Protein AF-A0AAD4M8V9-F1 (afdb_monomer)

Radius of gyration: 17.07 Å; Cα contacts (8 Å, |Δi|>4): 318; chains: 1; bounding box: 40×52×43 Å

Sequence (198 aa):
QTLLVDGYISQSFQPRIAEQYISSLLKSNITPPYITISYPRRDGVFFFVNSAPPYVPKQILNMPYWLLDRSVVPRGTVVPQTMWYPQTVTDRRQHVEEAELQMPIFFEGVDGRLGLSLEASAAGRCHGLFNAQEPAPLGLKSTTHIRVGWLGYKEFKRQVQIRDETSGHNPITISRFAHHVGRSVDAFSRFDFFQLLR

pLDDT: mean 89.03, std 11.2, range [39.53, 98.31]

Organism: NCBI:txid376703

Foldseek 3Di:
DDCLPQWLLCLAANSVVLQVVCCLQQVHPDNADWDWDDDPQADFIFTWHLDGDPPAPPDPPPDSIDGQTGGDGPPDHSFHFHDDDDPDPVCCCVPGVVDNDYGDDWFAFPSNYTDDDLVCLLVLVSPRTDQQAPADRPPDDQKDKDWTGGPPDDIQIDIDGQFDPDPVRHGGGPSVVSSVNSNSVVVVVVVVVVVVVD

Mean predicted aligned error: 5.29 Å

Secondary structure (DSSP, 8-state):
--HHHHBHHHHHH-HHHHHHHHHHHHT-SSPPPEEEEE-TTS-SEEEEES---TTS---TT--S-EEEEEB--SSS----BPPP--SSHHHHIIIIISS-PPPPP--BBTTS-B---HHHHHTT--TTBTTTTSBP---S-SEEEEEE-BTTSPPEEEEEE-B-SSTT-PBPBHHHHHHHHHHHHHHHHHHHHHHTT-

Solvent-accessible surface area (backbone atoms only — not comparable to full-atom values): 11484 Å² total; per-residue (Å²): 136,48,67,59,61,41,11,49,57,12,51,24,44,38,40,74,52,31,48,52,48,51,22,51,53,53,75,34,100,54,86,71,74,65,50,81,48,71,52,92,78,37,73,48,38,38,33,26,26,71,70,69,44,90,86,58,77,80,61,92,79,80,54,76,56,37,70,65,42,41,36,66,58,98,83,67,81,75,69,48,36,54,77,90,72,65,90,43,73,65,46,32,41,62,66,45,71,74,35,86,63,65,69,70,86,78,58,32,25,71,75,37,41,77,57,77,56,59,68,39,18,47,71,56,64,27,77,62,31,52,64,23,80,40,68,41,78,72,74,90,56,59,59,50,71,54,72,47,29,45,73,96,54,77,73,42,76,45,79,42,72,41,33,44,91,54,97,79,47,46,58,32,24,34,22,58,49,46,20,55,51,18,43,50,54,53,49,48,57,54,55,52,55,59,60,78,74,108

Structure (mmCIF, N/CA/C/O backbone):
data_AF-A0AAD4M8V9-F1
#
_entry.id   AF-A0AAD4M8V9-F1
#
loop_
_atom_site.group_PDB
_atom_site.id
_atom_site.type_symbol
_atom_site.label_atom_id
_atom_site.label_alt_id
_atom_site.label_comp_id
_atom_site.label_asym_id
_atom_site.label_entity_id
_atom_site.label_seq_id
_atom_site.pdbx_PDB_ins_code
_atom_site.Cartn_x
_atom_site.Cartn_y
_atom_site.Cartn_z
_atom_site.occupancy
_atom_site.B_iso_or_equiv
_atom_site.auth_seq_id
_atom_site.auth_comp_id
_atom_site.auth_asym_id
_atom_site.auth_atom_id
_atom_site.pdbx_PDB_model_num
ATOM 1 N N . GLN A 1 1 ? -2.317 8.841 -19.181 1.00 75.88 1 GLN A N 1
ATOM 2 C CA . GLN A 1 1 ? -2.549 7.934 -18.047 1.00 75.88 1 GLN A CA 1
ATOM 3 C C . GLN A 1 1 ? -3.374 8.665 -17.001 1.00 75.88 1 GLN A C 1
ATOM 5 O O . GLN A 1 1 ? -3.153 9.855 -16.809 1.00 75.88 1 GLN A O 1
ATOM 10 N N . THR A 1 2 ? -4.329 7.992 -16.375 1.00 91.44 2 THR A N 1
ATOM 11 C CA . THR A 1 2 ? -5.262 8.532 -15.384 1.00 91.44 2 THR A CA 1
ATOM 12 C C . THR A 1 2 ? -5.204 7.688 -14.115 1.00 91.44 2 THR A C 1
ATOM 14 O O . THR A 1 2 ? -5.080 6.466 -14.183 1.00 91.44 2 THR A O 1
ATOM 17 N N . LEU A 1 3 ? -5.304 8.334 -12.953 1.00 91.62 3 LEU A N 1
ATOM 18 C CA . LEU A 1 3 ? -5.183 7.688 -11.640 1.00 91.62 3 LEU A CA 1
ATOM 19 C C . LEU A 1 3 ? -6.156 6.506 -11.467 1.00 91.62 3 LEU A C 1
ATOM 21 O O . LEU A 1 3 ? -5.763 5.418 -11.047 1.00 91.62 3 LEU A O 1
ATOM 25 N N . LEU A 1 4 ? -7.423 6.703 -11.846 1.00 94.62 4 LEU A N 1
ATOM 26 C CA . LEU A 1 4 ? -8.499 5.726 -11.639 1.00 94.62 4 LEU A CA 1
ATOM 27 C C . LEU A 1 4 ? -8.523 4.582 -12.667 1.00 94.62 4 LEU A C 1
ATOM 29 O O . LEU A 1 4 ? -9.366 3.697 -12.564 1.00 94.62 4 LEU A O 1
ATOM 33 N N . VAL A 1 5 ? -7.616 4.578 -13.648 1.00 94.19 5 VAL A N 1
ATOM 34 C CA . VAL A 1 5 ? -7.542 3.521 -14.670 1.00 94.19 5 VAL A CA 1
ATOM 35 C C . VAL A 1 5 ? -6.157 2.902 -14.712 1.00 94.19 5 VAL A C 1
ATOM 37 O O . VAL A 1 5 ? -6.033 1.691 -14.611 1.00 94.19 5 VAL A O 1
ATOM 40 N N . ASP A 1 6 ? -5.106 3.708 -14.821 1.00 94.94 6 ASP A N 1
ATOM 41 C CA . ASP A 1 6 ? -3.750 3.218 -15.085 1.00 94.94 6 ASP A CA 1
ATOM 42 C C . ASP A 1 6 ? -2.948 2.928 -13.808 1.00 94.94 6 ASP A C 1
ATOM 44 O O . ASP A 1 6 ? -1.850 2.378 -13.888 1.00 94.94 6 ASP A O 1
ATOM 48 N N . GLY A 1 7 ? -3.465 3.318 -12.640 1.00 95.44 7 GLY A N 1
ATOM 49 C CA . GLY A 1 7 ? -2.814 3.149 -11.342 1.00 95.44 7 GLY A CA 1
ATOM 50 C C . GLY A 1 7 ? -2.830 1.709 -10.814 1.00 95.44 7 GLY A C 1
ATOM 51 O O . GLY A 1 7 ? -3.757 0.947 -11.098 1.00 95.44 7 GLY A O 1
ATOM 52 N N . TYR A 1 8 ? -1.832 1.327 -10.011 1.00 96.44 8 TYR A N 1
ATOM 53 C CA . TYR A 1 8 ? -1.784 0.005 -9.374 1.00 96.44 8 TYR A CA 1
ATOM 54 C C . TYR A 1 8 ? -2.988 -0.255 -8.468 1.00 96.44 8 TYR A C 1
ATOM 56 O O . TYR A 1 8 ? -3.469 -1.388 -8.425 1.00 96.44 8 TYR A O 1
ATOM 64 N N . ILE A 1 9 ? -3.492 0.757 -7.757 1.00 96.12 9 ILE A N 1
ATOM 65 C CA . ILE A 1 9 ? -4.656 0.607 -6.873 1.00 96.12 9 ILE A CA 1
ATOM 66 C C . ILE A 1 9 ? -5.898 0.317 -7.719 1.00 96.12 9 ILE A C 1
ATOM 68 O O . ILE A 1 9 ? -6.631 -0.632 -7.442 1.00 96.12 9 ILE A O 1
ATOM 72 N N . SER A 1 10 ? -6.092 1.072 -8.797 1.00 96.06 10 SER A N 1
ATOM 73 C CA . SER A 1 10 ? -7.207 0.902 -9.736 1.00 96.06 10 SER A CA 1
ATOM 74 C C . SER A 1 10 ? -7.178 -0.445 -10.450 1.00 96.06 10 SER A C 1
ATOM 76 O O . SER A 1 10 ? -8.207 -1.108 -10.559 1.00 96.06 10 SER A O 1
ATOM 78 N N . GLN A 1 11 ? -5.996 -0.890 -10.875 1.00 96.19 11 GLN A N 1
ATOM 79 C CA . GLN A 1 11 ? -5.801 -2.190 -11.522 1.00 96.19 11 GLN A CA 1
ATOM 80 C C . GLN A 1 11 ? -5.919 -3.361 -10.536 1.00 96.19 11 GLN A C 1
ATOM 82 O O . GLN A 1 11 ? -6.334 -4.450 -10.923 1.00 96.19 11 GLN A O 1
ATOM 87 N N . SER A 1 12 ? -5.615 -3.143 -9.252 1.00 96.38 12 SER A N 1
ATOM 88 C CA . SER A 1 12 ? -5.811 -4.158 -8.213 1.00 96.38 12 SER A CA 1
ATOM 89 C C . SER A 1 12 ? -7.281 -4.280 -7.809 1.00 96.38 12 SER A C 1
ATOM 91 O O . SER A 1 12 ? -7.781 -5.390 -7.710 1.00 96.38 12 SER A O 1
ATOM 93 N N . PHE A 1 13 ? -7.990 -3.172 -7.577 1.00 96.00 13 PHE A N 1
ATOM 94 C CA . PHE A 1 13 ? -9.298 -3.186 -6.900 1.00 96.00 13 PHE A CA 1
ATOM 95 C C . PHE A 1 13 ? -10.488 -2.784 -7.774 1.00 96.00 13 PHE A C 1
ATOM 97 O O . PHE A 1 13 ? -11.617 -2.805 -7.292 1.00 96.00 13 PHE A O 1
ATOM 104 N N 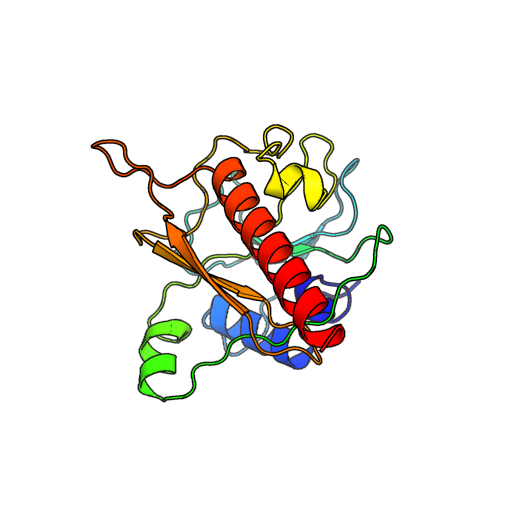. GLN A 1 14 ? -10.262 -2.470 -9.051 1.00 95.25 14 GLN A N 1
ATOM 105 C CA . GLN A 1 14 ? -11.202 -1.820 -9.972 1.00 95.25 14 GLN A CA 1
ATOM 106 C C . GLN A 1 14 ? -11.388 -0.311 -9.699 1.00 95.25 14 GLN A C 1
ATOM 108 O O . GLN A 1 14 ? -11.319 0.129 -8.545 1.00 95.25 14 GLN A O 1
ATOM 113 N N . PRO A 1 15 ? -11.700 0.496 -10.737 1.00 95.38 15 PRO A N 1
ATOM 114 C CA . PRO A 1 15 ? -11.773 1.959 -10.634 1.00 95.38 15 PRO A CA 1
ATOM 115 C C . PRO A 1 15 ? -12.694 2.483 -9.526 1.00 95.38 15 PRO A C 1
ATOM 117 O O . PRO A 1 15 ? -12.313 3.369 -8.766 1.00 95.38 15 PRO A O 1
ATOM 120 N N . ARG A 1 16 ? -13.897 1.907 -9.388 1.00 94.94 16 ARG A N 1
ATOM 121 C CA . ARG A 1 16 ? -14.899 2.367 -8.411 1.00 94.94 16 ARG A CA 1
ATOM 122 C C . ARG A 1 16 ? -14.451 2.153 -6.964 1.00 94.94 16 ARG A C 1
ATOM 124 O O . ARG A 1 16 ? -14.720 2.989 -6.107 1.00 94.94 16 ARG A O 1
ATOM 131 N N . ILE A 1 17 ? -13.787 1.034 -6.682 1.00 95.12 17 ILE A N 1
ATOM 132 C CA . ILE A 1 17 ? -13.294 0.731 -5.333 1.00 95.12 17 ILE A CA 1
ATOM 133 C C . ILE A 1 17 ? -12.044 1.560 -5.034 1.00 95.12 17 ILE A C 1
ATOM 135 O O . ILE A 1 17 ? -11.896 2.058 -3.921 1.00 95.12 17 ILE A O 1
ATOM 139 N N . ALA A 1 18 ? -11.176 1.771 -6.028 1.00 94.69 18 ALA A N 1
ATOM 140 C CA . ALA A 1 18 ? -10.028 2.661 -5.896 1.00 94.69 18 ALA A CA 1
ATOM 141 C C . ALA A 1 18 ? -10.450 4.106 -5.589 1.00 94.69 18 ALA A C 1
ATOM 143 O O . ALA A 1 18 ? -9.883 4.724 -4.692 1.00 94.69 18 ALA A O 1
ATOM 144 N N . GLU A 1 19 ? -11.485 4.620 -6.258 1.00 94.00 19 GLU A N 1
ATOM 145 C CA . GLU A 1 19 ? -12.061 5.933 -5.952 1.00 94.00 19 GLU A CA 1
ATOM 146 C C . GLU A 1 19 ? -12.557 6.007 -4.500 1.00 94.00 19 GLU A C 1
ATOM 148 O O . GLU A 1 19 ? -12.155 6.901 -3.757 1.00 94.00 19 GLU A O 1
ATOM 153 N N . GLN A 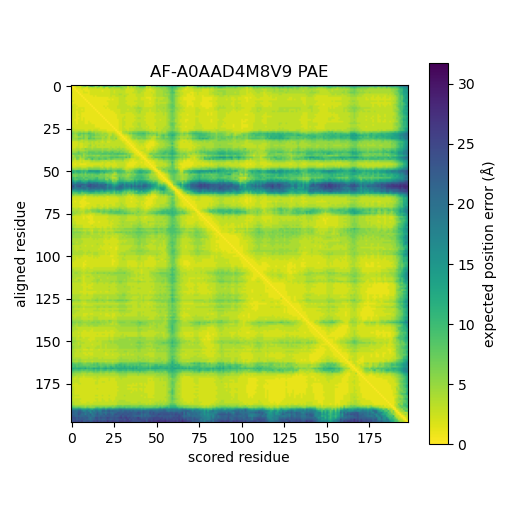1 20 ? -13.343 5.023 -4.047 1.00 93.06 20 GLN A N 1
ATOM 154 C CA . GLN A 1 20 ? -13.818 4.959 -2.658 1.00 93.06 20 GLN A CA 1
ATOM 155 C C . GLN A 1 20 ? -12.673 4.899 -1.640 1.00 93.06 20 GLN A C 1
ATOM 157 O O . GLN A 1 20 ? -12.741 5.547 -0.590 1.00 93.06 20 GLN A O 1
ATOM 162 N N . TYR A 1 21 ? -11.618 4.140 -1.942 1.00 93.06 21 TYR A N 1
ATOM 163 C CA . TYR A 1 21 ? -10.410 4.081 -1.127 1.00 93.06 21 TYR A CA 1
ATOM 164 C C . TYR A 1 21 ? -9.732 5.447 -1.027 1.00 93.06 21 TYR A C 1
ATOM 166 O O . TYR A 1 21 ? -9.455 5.902 0.081 1.00 93.06 21 TYR A O 1
ATOM 174 N N . ILE A 1 22 ? -9.518 6.125 -2.157 1.00 92.25 22 ILE A N 1
ATOM 175 C CA . ILE A 1 22 ? -8.879 7.446 -2.210 1.00 92.25 22 ILE A CA 1
ATOM 176 C C . ILE A 1 22 ? -9.713 8.475 -1.437 1.00 92.25 22 ILE A C 1
ATOM 178 O O . ILE A 1 22 ? -9.169 9.206 -0.609 1.00 92.25 22 ILE A O 1
ATOM 182 N N . SER A 1 23 ? -11.032 8.496 -1.636 1.00 91.56 23 SER A N 1
ATOM 183 C CA . SER A 1 23 ? -11.954 9.348 -0.879 1.00 91.56 23 SER A CA 1
ATOM 184 C C . SER A 1 23 ? -11.869 9.102 0.627 1.00 91.56 23 SER A C 1
ATOM 186 O O . SER A 1 23 ? -11.791 10.048 1.413 1.00 91.56 23 SER A O 1
ATOM 188 N N . SER A 1 24 ? -11.823 7.832 1.039 1.00 91.94 24 SER A N 1
ATOM 189 C CA . SER A 1 24 ? -11.712 7.448 2.451 1.00 91.94 24 SER A CA 1
ATOM 190 C C . SER A 1 24 ? -10.364 7.850 3.049 1.00 91.94 24 SER A C 1
ATOM 192 O O . SER A 1 24 ? -10.319 8.417 4.141 1.00 91.94 24 SER A O 1
ATOM 194 N N . LEU A 1 25 ? -9.272 7.601 2.319 1.00 91.62 25 LEU A N 1
ATOM 195 C CA . LEU A 1 25 ? -7.907 7.971 2.696 1.00 91.62 25 LEU A CA 1
ATOM 196 C C . LEU A 1 25 ? -7.801 9.477 2.935 1.00 91.62 25 LEU A C 1
ATOM 198 O O . LEU A 1 25 ? -7.279 9.909 3.957 1.00 91.62 25 LEU A O 1
ATOM 202 N N . LEU A 1 26 ? -8.347 10.273 2.017 1.00 89.62 26 LEU A N 1
ATOM 203 C CA . LEU A 1 26 ? -8.232 11.729 2.035 1.00 89.62 26 LEU A CA 1
ATOM 204 C C . LEU A 1 26 ? -9.338 12.431 2.823 1.00 89.62 26 LEU A C 1
ATOM 206 O O . LEU A 1 26 ? -9.328 13.657 2.912 1.00 89.62 26 LEU A O 1
ATOM 210 N N . LYS A 1 27 ? -10.281 11.670 3.395 1.00 89.88 27 LYS A N 1
ATOM 211 C CA . LYS A 1 27 ? -11.467 12.190 4.098 1.00 89.88 27 LYS A CA 1
ATOM 212 C C . LYS A 1 27 ? -12.242 13.203 3.245 1.00 89.88 27 LYS A C 1
ATOM 214 O O . LYS A 1 27 ? -12.729 14.212 3.747 1.00 89.88 27 LYS A O 1
ATOM 219 N N . SER A 1 28 ? -12.334 12.929 1.944 1.00 87.38 28 SER A N 1
ATOM 220 C CA . SER A 1 28 ? -12.948 13.808 0.949 1.00 87.38 28 SER A CA 1
ATOM 221 C C . SER A 1 28 ? -13.979 13.048 0.127 1.00 87.38 28 SER A C 1
ATOM 223 O O . SER A 1 28 ? -13.703 11.968 -0.390 1.00 87.38 28 SER A O 1
ATOM 225 N N . ASN A 1 29 ? -15.152 13.652 -0.065 1.00 83.81 29 ASN A N 1
ATOM 226 C CA . ASN A 1 29 ? -16.205 13.110 -0.931 1.00 83.81 29 ASN A CA 1
ATOM 227 C C . ASN A 1 29 ? -15.959 13.390 -2.423 1.00 83.81 29 ASN A C 1
ATOM 229 O O . ASN A 1 29 ? -16.744 12.963 -3.263 1.00 83.81 29 ASN A O 1
ATOM 233 N N . ILE A 1 30 ? -14.898 14.131 -2.748 1.00 82.31 30 ILE A N 1
ATOM 234 C CA . ILE A 1 30 ? -14.517 14.487 -4.114 1.00 82.31 30 ILE A CA 1
ATOM 235 C C . ILE A 1 30 ? -13.097 13.982 -4.350 1.00 82.31 30 ILE A C 1
ATOM 237 O O . ILE A 1 30 ? -12.218 14.179 -3.502 1.00 82.31 30 ILE A O 1
ATOM 241 N N . THR A 1 31 ? -12.868 13.357 -5.504 1.00 77.50 31 THR A N 1
ATOM 242 C CA . THR A 1 31 ? -11.524 13.002 -5.964 1.00 77.50 31 THR A CA 1
ATOM 243 C C . THR A 1 31 ? -10.682 14.276 -6.041 1.00 77.50 31 THR A C 1
ATOM 245 O O . THR A 1 31 ? -11.040 15.196 -6.782 1.00 77.50 31 THR A O 1
ATOM 248 N N . PRO A 1 32 ? -9.597 14.388 -5.258 1.00 81.69 32 PRO A N 1
ATOM 249 C CA . PRO A 1 32 ? -8.806 15.609 -5.233 1.00 81.69 32 PRO A CA 1
ATOM 250 C C . PRO A 1 32 ? -8.169 15.863 -6.605 1.00 81.69 32 PRO A C 1
ATOM 252 O O . PRO A 1 32 ? -7.899 14.915 -7.354 1.00 81.69 32 PRO A O 1
ATOM 255 N N . PRO A 1 33 ? -7.838 17.123 -6.921 1.00 87.06 33 PRO A N 1
ATOM 256 C CA . PRO A 1 33 ? -6.930 17.383 -8.021 1.00 87.06 33 PRO A CA 1
ATOM 257 C C . PRO A 1 33 ? -5.610 16.651 -7.758 1.00 87.06 33 PRO A C 1
ATOM 259 O O . PRO A 1 33 ? -5.043 16.721 -6.663 1.00 87.06 33 PRO A O 1
ATOM 262 N N . TYR A 1 34 ? -5.132 15.944 -8.776 1.00 91.00 34 TYR A N 1
ATOM 263 C CA . TYR A 1 34 ? -3.851 15.260 -8.747 1.00 91.00 34 TYR A CA 1
ATOM 264 C C . TYR A 1 34 ? -2.981 15.731 -9.906 1.00 91.00 34 TYR A C 1
ATOM 266 O O . TYR A 1 34 ? -3.473 16.095 -10.976 1.00 91.00 34 TYR A O 1
ATOM 274 N N . ILE A 1 35 ? -1.674 15.706 -9.689 1.00 92.00 35 ILE A N 1
ATOM 275 C CA . ILE A 1 35 ? -0.677 15.947 -10.722 1.00 92.00 35 ILE A CA 1
ATOM 276 C C . ILE A 1 35 ? -0.006 14.640 -11.105 1.00 92.00 35 ILE A C 1
ATOM 278 O O . ILE A 1 35 ? 0.045 13.673 -10.345 1.00 92.00 35 ILE A O 1
ATOM 282 N N . THR A 1 36 ? 0.509 14.637 -12.321 1.00 93.19 36 THR A N 1
ATOM 283 C CA . THR A 1 36 ? 1.102 13.473 -12.955 1.00 93.19 36 THR A CA 1
ATOM 284 C C . THR A 1 36 ? 2.552 13.818 -13.261 1.00 93.19 36 THR A C 1
ATOM 286 O O . THR A 1 36 ? 2.806 14.745 -14.027 1.00 93.19 36 THR A O 1
ATOM 289 N N . ILE A 1 37 ? 3.50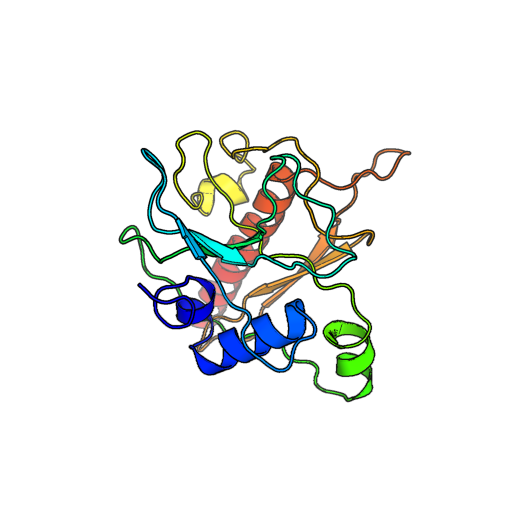5 13.119 -12.642 1.00 91.12 37 ILE A N 1
ATOM 290 C CA . ILE A 1 37 ? 4.940 13.376 -12.828 1.00 91.12 37 ILE A CA 1
ATOM 291 C C . ILE A 1 37 ? 5.620 12.111 -13.342 1.00 91.12 37 ILE A C 1
ATOM 293 O O . ILE A 1 37 ? 5.378 11.014 -12.848 1.00 91.12 37 ILE A O 1
ATOM 297 N N . SER A 1 38 ? 6.498 12.272 -14.329 1.00 89.94 38 SER A N 1
ATOM 298 C CA . SER A 1 38 ? 7.431 11.231 -14.767 1.00 89.94 38 SER A CA 1
ATOM 299 C C . SER A 1 38 ? 8.840 11.648 -14.371 1.00 89.94 38 SER A C 1
ATOM 301 O O . SER A 1 38 ? 9.220 12.797 -14.593 1.00 89.94 38 SER A O 1
ATOM 303 N N . TYR A 1 39 ? 9.619 10.731 -13.803 1.00 85.06 39 TYR A N 1
ATOM 304 C CA . TYR A 1 39 ? 11.005 11.005 -13.429 1.00 85.06 39 TYR A CA 1
ATOM 305 C C . TYR A 1 39 ? 11.966 10.274 -14.367 1.00 85.06 39 TYR A C 1
ATOM 307 O O . TYR A 1 39 ? 11.758 9.091 -14.648 1.00 85.06 39 TYR A O 1
ATOM 315 N N . PRO A 1 40 ? 13.061 10.919 -14.805 1.00 83.44 40 PRO A N 1
ATOM 316 C CA . PRO A 1 40 ? 14.130 10.215 -15.497 1.00 83.44 40 PRO A CA 1
ATOM 317 C C . PRO A 1 40 ? 14.638 9.044 -14.647 1.00 83.44 40 PRO A C 1
ATOM 319 O O . PRO A 1 40 ? 14.883 9.205 -13.452 1.00 83.44 40 PRO A O 1
ATOM 322 N N . ARG A 1 41 ? 14.831 7.877 -15.275 1.00 82.69 41 ARG A N 1
ATOM 323 C CA . ARG A 1 41 ? 15.343 6.642 -14.642 1.00 82.69 41 ARG A CA 1
ATOM 324 C C . ARG A 1 41 ? 14.424 5.995 -13.597 1.00 82.69 41 ARG A C 1
ATOM 326 O O . ARG A 1 41 ? 14.859 5.059 -12.936 1.00 82.69 41 ARG A O 1
ATOM 333 N N . ARG A 1 42 ? 13.175 6.443 -13.452 1.00 85.69 42 ARG A N 1
ATOM 334 C CA . ARG A 1 42 ? 12.155 5.717 -12.683 1.00 85.69 42 ARG A CA 1
ATOM 335 C C . ARG A 1 42 ? 11.085 5.201 -13.624 1.00 85.69 42 ARG A C 1
ATOM 337 O O . ARG A 1 42 ? 10.730 5.870 -14.590 1.00 85.69 42 ARG A O 1
ATOM 344 N N . ASP A 1 43 ? 10.578 4.008 -13.338 1.00 84.81 43 ASP A N 1
ATOM 345 C CA . ASP A 1 43 ? 9.562 3.410 -14.193 1.00 84.81 43 ASP A CA 1
ATOM 346 C C . ASP A 1 43 ? 8.178 4.013 -13.924 1.00 84.81 43 ASP A C 1
ATOM 348 O O . ASP A 1 43 ? 7.746 4.150 -12.772 1.00 84.81 43 ASP A O 1
ATOM 352 N N . GLY A 1 44 ? 7.461 4.282 -15.012 1.00 87.25 44 GLY A N 1
ATOM 353 C CA . GLY A 1 44 ? 6.074 4.716 -14.975 1.00 87.25 44 GLY A CA 1
ATOM 354 C C . GLY A 1 44 ? 5.891 6.155 -14.513 1.00 87.25 44 GLY A C 1
ATOM 355 O O . GLY A 1 44 ? 6.808 6.975 -14.464 1.00 87.25 44 GLY A O 1
ATOM 356 N N . VAL A 1 45 ? 4.644 6.447 -14.203 1.00 91.50 45 VAL A N 1
ATOM 357 C CA . VAL A 1 45 ? 4.139 7.763 -13.870 1.00 91.50 45 VAL A CA 1
ATOM 358 C C . VAL A 1 45 ? 3.656 7.762 -12.433 1.00 91.50 45 VAL A C 1
ATOM 360 O O . VAL A 1 45 ? 3.135 6.770 -11.928 1.00 91.50 45 VAL A O 1
ATOM 363 N N . PHE A 1 46 ? 3.845 8.889 -11.769 1.00 93.00 46 PHE A N 1
ATOM 364 C CA . PHE A 1 46 ? 3.526 9.084 -10.370 1.00 93.00 46 PHE A CA 1
ATOM 365 C C . PHE A 1 46 ? 2.319 10.007 -10.274 1.00 93.00 46 PHE A C 1
ATOM 367 O O . PHE A 1 46 ? 2.324 11.101 -10.847 1.00 93.00 46 PHE A O 1
ATOM 374 N N . PHE A 1 47 ? 1.299 9.566 -9.545 1.00 94.00 47 PHE A N 1
ATOM 375 C CA . PHE A 1 47 ? 0.108 10.355 -9.270 1.00 94.00 47 PHE A CA 1
ATOM 376 C C . PHE A 1 47 ? 0.237 10.963 -7.880 1.00 94.00 47 PHE A C 1
ATOM 378 O O . PHE A 1 47 ? 0.274 10.242 -6.880 1.00 94.00 47 PHE A O 1
ATOM 385 N N . PHE A 1 48 ? 0.312 12.287 -7.819 1.00 91.88 48 PHE A N 1
ATOM 386 C CA . PHE A 1 48 ? 0.473 13.018 -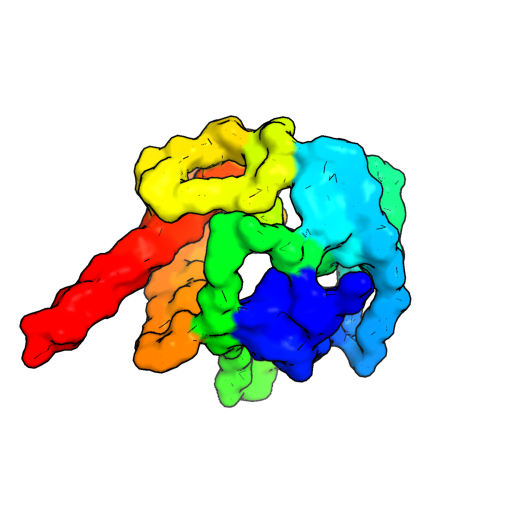6.572 1.00 91.88 48 PHE A CA 1
ATOM 387 C C . PHE A 1 48 ? -0.724 13.907 -6.266 1.00 91.88 48 PHE A C 1
ATOM 389 O O . PHE A 1 48 ? -1.299 14.495 -7.175 1.00 91.88 48 PHE A O 1
ATOM 396 N N . VAL A 1 49 ? -1.035 14.085 -4.985 1.00 90.12 49 VAL A N 1
ATOM 397 C CA . VAL A 1 49 ? -2.045 15.044 -4.511 1.00 90.12 49 VAL A CA 1
ATOM 398 C C . VAL A 1 49 ? -1.406 16.169 -3.701 1.00 90.12 49 VAL A C 1
ATOM 400 O O . VAL A 1 49 ? -0.410 15.956 -3.010 1.00 90.12 49 VAL A O 1
ATOM 403 N N . ASN A 1 50 ? -1.996 17.364 -3.767 1.00 82.56 50 ASN A N 1
ATOM 404 C CA . ASN A 1 50 ? -1.479 18.570 -3.096 1.00 82.56 50 ASN A CA 1
ATOM 405 C C . ASN A 1 50 ? -1.863 18.639 -1.609 1.00 82.56 50 ASN A C 1
ATOM 407 O O . ASN A 1 50 ? -1.335 19.456 -0.860 1.00 82.56 50 ASN A O 1
ATOM 411 N N . SER A 1 51 ? -2.795 17.792 -1.177 1.00 73.81 51 SER A N 1
ATOM 412 C CA . SER A 1 51 ? -3.260 17.705 0.203 1.00 73.81 51 SER A CA 1
ATOM 413 C C . SER A 1 51 ? -3.267 16.248 0.643 1.00 73.81 51 SER A C 1
ATOM 415 O O . SER A 1 51 ? -4.079 15.459 0.159 1.00 73.81 51 SER A O 1
ATOM 417 N N . ALA A 1 52 ? -2.371 15.893 1.561 1.00 73.69 52 ALA A N 1
ATOM 418 C CA . ALA A 1 52 ? -2.550 14.697 2.376 1.00 73.69 52 ALA A CA 1
ATOM 419 C C . ALA A 1 52 ? -3.381 15.034 3.613 1.00 73.69 52 A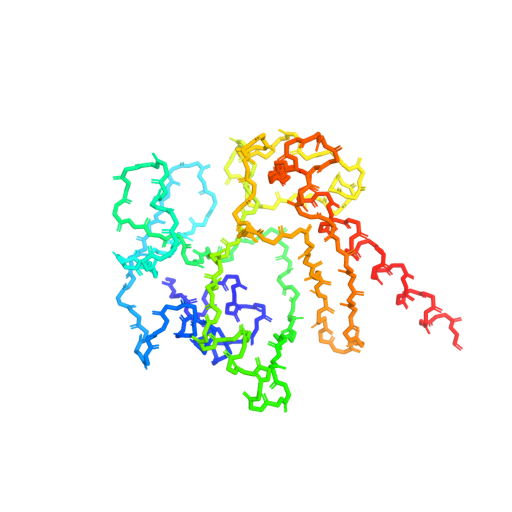LA A C 1
ATOM 421 O O . ALA A 1 52 ? -3.464 16.205 4.004 1.00 73.69 52 ALA A O 1
ATOM 422 N N . PRO A 1 53 ? -3.956 14.014 4.264 1.00 76.50 53 PRO A N 1
ATOM 423 C CA . PRO A 1 53 ? -4.560 14.200 5.566 1.00 76.50 53 PRO A CA 1
ATOM 424 C C . PRO A 1 53 ? -3.554 14.814 6.558 1.00 76.50 53 PRO A C 1
ATOM 426 O O . PRO A 1 53 ? -2.378 14.443 6.526 1.00 76.50 53 PRO A O 1
ATOM 429 N N . PRO A 1 54 ? -3.985 15.711 7.467 1.00 75.06 54 PRO A N 1
ATOM 430 C CA . PRO A 1 54 ? -3.087 16.441 8.374 1.00 75.06 54 PRO A CA 1
ATOM 431 C C . PRO A 1 54 ? -2.202 15.556 9.262 1.00 75.06 54 PRO A C 1
ATOM 433 O O . PRO A 1 54 ? -1.136 15.985 9.692 1.00 75.06 54 PRO A O 1
ATOM 436 N N . TYR A 1 55 ? -2.657 14.333 9.539 1.00 75.25 55 TYR A N 1
ATOM 437 C CA . TYR A 1 55 ? -1.964 13.339 10.357 1.00 75.25 55 TYR A CA 1
ATOM 438 C C . TYR A 1 55 ? -0.890 12.551 9.592 1.00 75.25 55 TYR A C 1
ATOM 440 O O . TYR A 1 55 ? -0.096 11.844 10.208 1.00 75.25 55 TYR A O 1
ATOM 448 N N . VAL A 1 56 ? -0.837 12.646 8.259 1.00 71.69 56 VAL A N 1
ATOM 449 C CA . VAL A 1 56 ? 0.253 12.041 7.491 1.00 71.69 56 VAL A CA 1
ATOM 450 C C . VAL A 1 56 ? 1.493 12.939 7.646 1.00 71.69 56 VAL A C 1
ATOM 452 O O . VAL A 1 56 ? 1.433 14.120 7.290 1.00 71.69 56 VAL A O 1
ATOM 455 N N . PRO A 1 57 ? 2.628 12.428 8.163 1.00 64.25 57 PRO A N 1
ATOM 456 C CA . PRO A 1 57 ? 3.828 13.236 8.393 1.00 64.25 57 PRO A CA 1
ATOM 457 C C . PRO A 1 57 ? 4.415 13.742 7.080 1.00 64.25 57 PRO A C 1
ATOM 459 O O . PRO A 1 57 ? 4.711 12.919 6.209 1.00 64.25 57 PRO A O 1
ATOM 462 N N . LYS A 1 58 ? 4.561 15.071 6.921 1.00 59.50 58 LYS A N 1
ATOM 463 C CA . LYS A 1 58 ? 5.096 15.703 5.696 1.00 59.50 58 LYS A CA 1
ATOM 464 C C . LYS A 1 58 ? 6.327 14.936 5.213 1.00 59.50 58 LYS A C 1
ATOM 466 O O . LYS A 1 58 ? 7.280 14.778 5.973 1.00 59.50 58 LYS A O 1
ATOM 471 N N . GLN A 1 59 ? 6.280 14.427 3.979 1.00 56.69 59 GLN A N 1
ATOM 472 C CA . GLN A 1 59 ? 7.395 13.672 3.411 1.00 56.69 59 GLN A CA 1
ATOM 473 C C . GLN A 1 59 ? 8.700 14.472 3.521 1.00 56.69 59 GLN A C 1
ATOM 475 O O . GLN A 1 59 ? 8.727 15.685 3.320 1.00 56.69 59 GLN A O 1
ATOM 480 N N . ILE A 1 60 ? 9.790 13.750 3.780 1.00 46.69 60 ILE A N 1
ATOM 481 C CA . ILE A 1 60 ? 11.152 14.269 3.998 1.00 46.69 60 ILE A CA 1
ATOM 482 C C . ILE A 1 60 ? 11.678 15.077 2.789 1.00 46.69 60 ILE A C 1
ATOM 484 O O . ILE A 1 60 ? 12.606 15.866 2.919 1.00 46.69 60 ILE A O 1
ATOM 488 N N . LEU A 1 61 ? 11.069 14.937 1.606 1.00 52.41 61 LEU A N 1
ATOM 489 C CA . LEU A 1 61 ? 11.563 15.518 0.353 1.00 52.41 61 LEU A CA 1
ATOM 490 C C . LEU A 1 61 ? 11.214 17.001 0.110 1.00 52.41 61 LEU A C 1
ATOM 492 O O . LEU A 1 61 ? 11.450 17.480 -0.993 1.00 52.41 61 LEU A O 1
ATOM 496 N N . ASN A 1 62 ? 10.675 17.749 1.083 1.00 56.56 62 ASN A N 1
ATOM 497 C CA . ASN A 1 62 ? 10.268 19.163 0.909 1.00 56.56 62 ASN A CA 1
ATOM 498 C C . ASN A 1 62 ? 9.309 19.419 -0.277 1.00 56.56 62 ASN A C 1
ATOM 500 O O . ASN A 1 62 ? 9.104 20.561 -0.687 1.00 56.56 62 ASN A O 1
ATOM 504 N N . MET A 1 63 ? 8.689 18.373 -0.826 1.00 64.44 63 MET A N 1
ATOM 505 C CA . MET A 1 63 ? 7.700 18.499 -1.889 1.00 64.44 63 MET A CA 1
ATOM 506 C C . MET A 1 63 ? 6.320 18.698 -1.250 1.00 64.44 63 MET A C 1
ATOM 508 O O . MET A 1 63 ? 5.961 17.935 -0.352 1.00 64.44 63 MET A O 1
ATOM 512 N N . PRO A 1 64 ? 5.500 19.659 -1.714 1.00 71.38 64 PRO A N 1
ATOM 513 C CA . PRO A 1 64 ? 4.145 19.876 -1.195 1.00 71.38 64 PRO A CA 1
ATOM 514 C C . PRO A 1 64 ? 3.146 18.805 -1.678 1.00 71.38 64 PRO A C 1
ATOM 516 O O . PRO A 1 64 ? 1.938 19.025 -1.657 1.00 71.38 64 PRO A O 1
ATOM 519 N N . TYR A 1 65 ? 3.643 17.663 -2.153 1.00 82.81 65 TYR A N 1
ATOM 520 C CA . TYR A 1 65 ? 2.892 16.663 -2.893 1.00 82.81 65 TYR A CA 1
ATOM 521 C C . TYR A 1 65 ? 3.060 15.282 -2.272 1.00 82.81 65 TYR A C 1
ATOM 523 O O . TYR A 1 65 ? 4.135 14.934 -1.788 1.00 82.81 65 TYR A O 1
ATOM 531 N N . TRP A 1 66 ? 2.007 14.475 -2.355 1.00 86.94 66 TRP A N 1
ATOM 532 C CA . TRP A 1 66 ? 1.946 13.159 -1.729 1.00 86.94 66 TRP A CA 1
ATOM 533 C C . TRP A 1 66 ? 1.653 12.078 -2.741 1.00 86.94 66 TRP A C 1
ATOM 535 O O . TRP A 1 66 ? 0.666 12.172 -3.468 1.00 86.94 66 TRP A O 1
ATOM 545 N N . LEU A 1 67 ? 2.516 11.064 -2.785 1.00 91.12 67 LEU A N 1
ATOM 546 C CA . LEU A 1 67 ? 2.362 9.948 -3.708 1.00 91.12 67 LEU A CA 1
ATOM 547 C C . LEU A 1 67 ? 1.110 9.149 -3.342 1.00 91.12 67 LEU A C 1
ATOM 549 O O . LEU A 1 67 ? 1.060 8.526 -2.283 1.00 91.12 67 LEU A O 1
ATOM 553 N N . LEU A 1 68 ? 0.118 9.182 -4.226 1.00 92.44 68 LEU A N 1
ATOM 554 C CA . LEU A 1 68 ? -1.141 8.470 -4.060 1.00 92.44 68 LEU A CA 1
ATOM 555 C C . LEU A 1 68 ? -1.113 7.122 -4.779 1.00 92.44 68 LEU A C 1
ATOM 557 O O . LEU A 1 68 ? -1.524 6.118 -4.212 1.00 92.44 68 LEU A O 1
ATOM 561 N N . ASP A 1 69 ? -0.610 7.094 -6.012 1.00 94.94 69 ASP A N 1
ATOM 562 C CA . ASP A 1 69 ? -0.479 5.862 -6.788 1.00 94.94 69 ASP A CA 1
ATOM 563 C C . ASP A 1 69 ? 0.658 5.970 -7.817 1.00 94.94 69 ASP A C 1
ATOM 565 O O . ASP A 1 69 ? 1.199 7.051 -8.073 1.00 94.94 69 ASP A O 1
ATOM 569 N N . ARG A 1 70 ? 1.008 4.847 -8.442 1.00 94.31 70 ARG A N 1
ATOM 570 C CA . ARG A 1 70 ? 1.907 4.764 -9.596 1.00 94.31 70 ARG A CA 1
ATOM 571 C C . ARG A 1 70 ? 1.193 4.094 -10.760 1.00 94.31 70 ARG A C 1
ATOM 573 O O . ARG A 1 70 ? 0.395 3.187 -10.553 1.00 94.31 70 ARG A O 1
ATOM 580 N N . SER A 1 71 ? 1.504 4.498 -11.987 1.00 94.88 71 SER A N 1
ATOM 581 C CA . SER A 1 71 ? 1.011 3.791 -13.166 1.00 94.88 71 SER A CA 1
ATOM 582 C C . SER A 1 71 ? 1.607 2.391 -13.235 1.00 94.88 71 SER A C 1
ATOM 584 O O . SER A 1 71 ? 2.804 2.218 -12.975 1.00 94.88 71 SER A O 1
ATOM 586 N N . VAL A 1 72 ? 0.823 1.421 -13.689 1.00 93.94 72 VAL A N 1
ATOM 587 C CA . VAL A 1 72 ? 1.323 0.077 -13.969 1.00 93.94 72 VAL A CA 1
ATOM 588 C C . VAL A 1 72 ? 2.415 0.124 -15.033 1.00 93.94 72 VAL A C 1
ATOM 590 O O . VAL A 1 72 ? 2.295 0.798 -16.057 1.00 93.94 72 VAL A O 1
ATOM 593 N N . VAL A 1 73 ? 3.500 -0.601 -14.773 1.00 90.25 73 VAL A N 1
ATOM 594 C CA . VAL A 1 73 ? 4.608 -0.779 -15.716 1.00 90.25 73 VAL A CA 1
ATOM 595 C C . VAL A 1 73 ? 4.558 -2.204 -16.276 1.00 90.25 73 VAL A C 1
ATOM 597 O O . VAL A 1 73 ? 4.215 -3.128 -15.533 1.00 90.25 73 VAL A O 1
ATOM 600 N N . PRO A 1 74 ? 4.891 -2.429 -17.560 1.00 86.56 74 PRO A N 1
ATOM 601 C CA . PRO A 1 74 ? 4.706 -3.720 -18.230 1.00 86.56 74 PRO A CA 1
ATOM 602 C C . PRO A 1 74 ? 5.806 -4.727 -17.850 1.00 86.56 74 PRO A C 1
ATOM 604 O O . PRO A 1 74 ? 6.616 -5.138 -18.674 1.00 86.56 74 PRO A O 1
ATOM 607 N N . ARG A 1 75 ? 5.875 -5.092 -16.566 1.00 84.69 75 ARG A N 1
ATOM 608 C CA . ARG A 1 75 ? 6.882 -6.007 -15.991 1.00 84.69 75 ARG A CA 1
ATOM 609 C C . ARG A 1 75 ? 6.274 -7.247 -15.339 1.00 84.69 75 ARG A C 1
ATOM 611 O O . ARG A 1 75 ? 6.988 -8.060 -14.763 1.00 84.69 75 ARG A O 1
ATOM 618 N N . GLY A 1 76 ? 4.957 -7.376 -15.409 1.00 86.75 76 GLY A N 1
ATOM 619 C CA . GLY A 1 76 ? 4.195 -8.459 -14.815 1.00 86.75 76 GLY A CA 1
ATOM 620 C C . GLY A 1 76 ? 2.707 -8.138 -14.833 1.00 86.75 76 GLY A C 1
ATOM 621 O O . GLY A 1 76 ? 2.300 -7.047 -15.230 1.00 86.75 76 GLY A O 1
ATOM 622 N N . THR A 1 77 ? 1.904 -9.100 -14.392 1.00 91.25 77 THR A N 1
ATOM 623 C CA . THR A 1 77 ? 0.457 -8.920 -14.256 1.00 91.25 77 THR A CA 1
ATOM 624 C C . THR A 1 77 ? 0.146 -8.351 -12.878 1.00 91.25 77 THR A C 1
ATOM 626 O O . THR A 1 77 ? 0.638 -8.863 -11.871 1.00 91.25 77 THR A O 1
ATOM 629 N N . VAL A 1 78 ? -0.684 -7.310 -12.820 1.00 94.19 78 VAL A N 1
ATOM 630 C CA . VAL A 1 78 ? -1.304 -6.887 -11.561 1.00 94.19 78 VAL A CA 1
ATOM 631 C C . VAL A 1 78 ? -2.412 -7.878 -11.245 1.00 94.19 78 VAL A C 1
ATOM 633 O O . VAL A 1 78 ? -3.364 -8.006 -12.008 1.00 94.19 78 VAL A O 1
ATOM 636 N N . VAL A 1 79 ? -2.263 -8.613 -10.147 1.00 93.31 79 VAL A N 1
ATOM 637 C CA . VAL A 1 79 ? -3.268 -9.588 -9.718 1.00 93.31 79 VAL A CA 1
ATOM 638 C C . VAL A 1 79 ? -4.458 -8.832 -9.119 1.00 93.31 79 VAL A C 1
ATOM 640 O O . VAL A 1 79 ? -4.247 -8.081 -8.162 1.00 93.31 79 VAL A O 1
ATOM 643 N N . PRO A 1 80 ? -5.692 -9.019 -9.627 1.00 94.94 80 PRO A N 1
ATOM 644 C CA . PRO A 1 80 ? -6.876 -8.412 -9.034 1.00 94.94 80 PRO A CA 1
ATOM 645 C C . PRO A 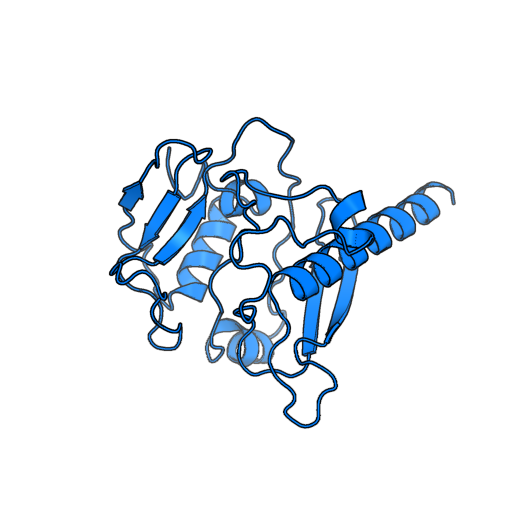1 80 ? -7.090 -8.873 -7.589 1.00 94.94 80 PRO A C 1
ATOM 647 O O . PRO A 1 80 ? -6.954 -10.054 -7.257 1.00 94.94 80 PRO A O 1
ATOM 650 N N . GLN A 1 81 ? -7.459 -7.931 -6.731 1.00 95.12 81 GLN A N 1
ATOM 651 C CA . GLN A 1 81 ? -7.675 -8.122 -5.308 1.00 95.12 81 GLN A CA 1
ATOM 652 C C . GLN A 1 81 ? -9.034 -7.572 -4.876 1.00 95.12 81 GLN A C 1
ATOM 654 O O . GLN A 1 81 ? -9.571 -6.622 -5.439 1.00 95.12 81 GLN A O 1
ATOM 659 N N . THR A 1 82 ? -9.571 -8.155 -3.814 1.00 94.69 82 THR A N 1
ATOM 660 C CA . THR A 1 82 ? -10.734 -7.664 -3.088 1.00 94.69 82 THR A CA 1
ATOM 661 C C . THR A 1 82 ? -10.245 -6.791 -1.945 1.00 94.69 82 THR A C 1
ATOM 663 O O . THR A 1 82 ? -9.462 -7.234 -1.102 1.00 94.69 82 THR A O 1
ATOM 666 N N . MET A 1 83 ? -10.693 -5.538 -1.916 1.00 93.56 83 MET A N 1
ATOM 667 C CA . MET A 1 83 ? -10.377 -4.636 -0.816 1.00 93.56 83 MET A CA 1
ATOM 668 C C . MET A 1 83 ? -11.141 -5.062 0.435 1.00 93.56 83 MET A C 1
ATOM 670 O O . MET A 1 83 ? -12.335 -5.356 0.373 1.00 93.56 83 MET A O 1
ATOM 674 N N . TRP A 1 84 ? -10.464 -5.068 1.584 1.00 92.12 84 TRP A N 1
ATOM 675 C CA . TRP A 1 84 ? -11.157 -5.265 2.850 1.00 92.12 84 TRP A CA 1
ATOM 676 C C . TRP A 1 84 ? -12.141 -4.118 3.092 1.00 92.12 84 TRP A C 1
ATOM 678 O O . TRP A 1 84 ? -11.788 -2.949 2.945 1.00 92.12 84 TRP A O 1
ATOM 688 N N . TYR A 1 85 ? -13.353 -4.464 3.518 1.00 89.25 85 TYR A N 1
ATOM 689 C CA . TYR A 1 85 ? -14.393 -3.503 3.855 1.00 89.25 85 TYR A CA 1
ATOM 690 C C . TYR A 1 85 ? -14.955 -3.790 5.258 1.00 89.25 85 TYR A C 1
ATOM 692 O O . TYR A 1 85 ? -15.179 -4.964 5.591 1.00 89.25 85 TYR A O 1
ATOM 700 N N . PRO A 1 86 ? -15.190 -2.757 6.091 1.00 91.44 86 PRO A N 1
ATOM 701 C CA . PRO A 1 86 ? -15.812 -2.922 7.403 1.00 91.44 86 PRO A CA 1
ATOM 702 C C . PRO A 1 86 ? -17.224 -3.508 7.281 1.00 91.44 86 PRO A C 1
ATOM 704 O O . PRO A 1 86 ? -18.038 -3.018 6.507 1.00 91.44 86 PRO A O 1
ATOM 707 N N . GLN A 1 87 ? -17.533 -4.548 8.058 1.00 92.31 87 GLN A N 1
ATOM 708 C CA . GLN A 1 87 ? -18.828 -5.243 7.965 1.00 92.31 87 GLN A CA 1
ATOM 709 C C . GLN A 1 87 ? -19.908 -4.611 8.848 1.00 92.31 87 GLN A C 1
ATOM 711 O O . GLN A 1 87 ? -21.097 -4.829 8.632 1.00 92.31 87 GLN A O 1
ATOM 716 N N . THR A 1 88 ? -19.503 -3.819 9.841 1.00 95.19 88 THR A N 1
ATOM 717 C CA . THR A 1 88 ? -20.413 -3.145 10.766 1.00 95.19 88 THR A CA 1
ATOM 718 C C . THR A 1 88 ? -20.205 -1.634 10.740 1.00 95.19 88 THR A C 1
ATOM 720 O O . THR A 1 88 ? -19.137 -1.136 10.377 1.00 95.19 88 THR A O 1
ATOM 723 N N . VAL A 1 89 ? -21.229 -0.885 11.163 1.00 95.31 89 VAL A N 1
ATOM 724 C CA . VAL A 1 89 ? -21.135 0.575 11.340 1.00 95.31 89 VAL A CA 1
ATOM 725 C C . VAL A 1 89 ? -20.022 0.924 12.332 1.00 95.31 89 VAL A C 1
ATOM 727 O O . VAL A 1 89 ? -19.257 1.855 12.097 1.00 95.31 89 VAL A O 1
ATOM 730 N N . THR A 1 90 ? -19.881 0.134 13.399 1.00 96.25 90 THR A N 1
ATOM 731 C CA . THR A 1 90 ? -18.814 0.288 14.394 1.00 96.25 90 THR A CA 1
ATOM 732 C C . THR A 1 90 ? -17.430 0.102 13.776 1.00 96.25 90 THR A C 1
ATOM 734 O O . THR A 1 90 ? -16.576 0.970 13.945 1.00 96.25 90 THR A O 1
ATOM 737 N N . ASP A 1 91 ? -17.217 -0.967 12.997 1.00 94.38 91 ASP A N 1
ATOM 738 C CA . ASP A 1 91 ? -15.940 -1.206 12.308 1.00 94.38 91 ASP A CA 1
ATOM 739 C C . ASP A 1 91 ? -15.621 -0.078 11.330 1.00 94.38 91 ASP A C 1
ATOM 741 O O . ASP A 1 91 ? -14.474 0.351 11.219 1.00 94.38 91 ASP A O 1
ATOM 745 N N . ARG A 1 92 ? -16.633 0.421 10.613 1.00 94.56 92 ARG A N 1
ATOM 746 C CA . ARG A 1 92 ? -16.465 1.517 9.658 1.00 94.56 92 ARG A CA 1
ATOM 747 C C . ARG A 1 92 ? -16.031 2.789 10.365 1.00 94.56 92 ARG A C 1
ATOM 749 O O . ARG A 1 92 ? -15.056 3.415 9.948 1.00 94.56 92 ARG A O 1
ATOM 756 N N . ARG A 1 93 ? -16.702 3.131 11.461 1.00 94.81 93 ARG A N 1
ATOM 757 C CA . ARG A 1 93 ? -16.347 4.286 12.276 1.00 94.81 93 ARG A CA 1
ATOM 758 C C . ARG A 1 93 ? -14.911 4.166 12.794 1.00 94.81 93 ARG A C 1
ATOM 760 O O . ARG A 1 93 ? -14.094 5.044 12.543 1.00 94.81 93 ARG A O 1
ATOM 767 N N . GLN A 1 94 ? -14.574 3.029 13.404 1.00 94.00 94 GLN A N 1
ATOM 768 C CA . GLN A 1 94 ? -13.278 2.800 14.045 1.00 94.00 94 GLN A CA 1
ATOM 769 C C . GLN A 1 94 ? -12.105 2.653 13.063 1.00 94.00 94 GLN A C 1
ATOM 771 O O . GLN A 1 94 ? -10.978 3.027 13.390 1.00 94.00 94 GLN A O 1
ATOM 776 N N . HIS A 1 95 ? -12.322 2.045 11.895 1.00 92.12 95 HIS A N 1
ATOM 777 C CA . HIS A 1 95 ? -11.246 1.671 10.970 1.00 92.12 95 HIS A CA 1
ATOM 778 C C . HIS A 1 95 ? -11.188 2.511 9.700 1.00 92.12 95 HIS A C 1
ATOM 780 O O . HIS A 1 95 ? -10.184 2.434 8.995 1.00 92.12 95 HIS A O 1
ATOM 786 N N . VAL A 1 96 ? -12.217 3.311 9.411 1.00 92.38 96 VAL A N 1
ATOM 787 C CA . VAL A 1 96 ? -12.269 4.141 8.203 1.00 92.38 96 VAL A CA 1
ATOM 788 C C . VAL A 1 96 ? -12.531 5.599 8.529 1.00 92.38 96 VAL A C 1
ATOM 790 O O . VAL A 1 96 ? -11.789 6.429 8.030 1.00 92.38 96 VAL A O 1
ATOM 793 N N . GLU A 1 97 ? -13.529 5.948 9.341 1.00 92.06 97 GLU A N 1
ATOM 794 C CA . GLU A 1 97 ? -13.946 7.353 9.525 1.00 92.06 97 GLU A CA 1
ATOM 795 C C . GLU A 1 97 ? -13.089 8.085 10.563 1.00 92.06 97 GLU A C 1
ATOM 797 O O . GLU A 1 97 ? -12.525 9.136 10.259 1.00 92.06 97 GLU A O 1
ATOM 802 N N . GLU A 1 98 ? -12.899 7.493 11.740 1.00 91.69 98 GLU A N 1
ATOM 803 C CA . GLU A 1 98 ? -12.085 8.048 12.832 1.00 91.69 98 GLU A CA 1
ATOM 804 C C . GLU A 1 98 ? -10.622 7.585 12.769 1.00 91.69 98 GLU A C 1
ATOM 806 O O . GLU A 1 98 ? -9.762 8.121 13.463 1.00 91.69 98 GLU A O 1
ATOM 811 N N . ALA A 1 99 ? -10.314 6.601 11.920 1.00 89.88 99 ALA A N 1
ATOM 812 C CA . ALA A 1 99 ? -8.954 6.112 11.744 1.00 89.88 99 ALA A CA 1
ATOM 813 C C . ALA A 1 99 ? -8.080 7.081 10.938 1.00 89.88 99 ALA A C 1
ATOM 815 O O . ALA A 1 99 ? -8.500 7.623 9.911 1.00 89.88 99 ALA A O 1
ATOM 816 N N . GLU A 1 100 ? -6.817 7.189 11.344 1.00 89.88 100 GLU A N 1
ATOM 817 C CA . GLU A 1 100 ? -5.748 7.818 10.569 1.00 89.88 100 GLU A CA 1
ATOM 818 C C . GLU A 1 100 ? -5.187 6.828 9.537 1.00 89.88 100 GLU A C 1
ATOM 820 O O . GLU A 1 100 ? -4.304 6.011 9.827 1.00 89.88 100 GLU A O 1
ATOM 825 N N . LEU A 1 101 ? -5.735 6.867 8.320 1.00 90.50 101 LEU A N 1
ATOM 826 C CA . LEU A 1 101 ? -5.328 5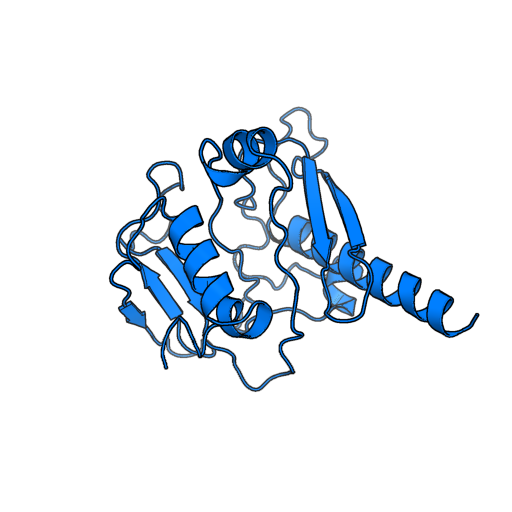.978 7.234 1.00 90.50 101 LEU A CA 1
ATOM 827 C C . LEU A 1 101 ? -3.958 6.392 6.684 1.00 90.50 101 LEU A C 1
ATOM 829 O O . LEU A 1 101 ? -3.761 7.519 6.243 1.00 90.50 101 LEU A O 1
ATOM 833 N N . GLN A 1 102 ? -2.999 5.471 6.700 1.00 91.19 102 GLN A N 1
ATOM 834 C CA . GLN A 1 102 ? -1.656 5.735 6.183 1.00 91.19 102 GLN A CA 1
ATOM 835 C C . GLN A 1 102 ? -1.649 5.729 4.647 1.00 91.19 102 GLN A C 1
ATOM 837 O O . GLN A 1 102 ? -2.427 5.006 4.019 1.00 91.19 102 GLN A O 1
ATOM 842 N N . MET A 1 103 ? -0.750 6.516 4.045 1.00 91.62 103 MET A N 1
ATOM 843 C CA . MET A 1 103 ? -0.574 6.547 2.589 1.00 91.62 103 MET A CA 1
ATOM 844 C C . MET A 1 103 ? -0.129 5.175 2.050 1.00 91.62 103 MET A C 1
ATOM 846 O O . MET A 1 103 ? 0.578 4.444 2.752 1.00 91.62 103 MET A O 1
ATOM 850 N N . PRO A 1 104 ? -0.483 4.829 0.799 1.00 93.62 104 PRO A N 1
ATOM 851 C CA . PRO A 1 104 ? 0.006 3.623 0.144 1.00 93.62 104 PRO A CA 1
ATOM 852 C C . PRO A 1 104 ? 1.534 3.509 0.178 1.00 93.62 104 PRO A C 1
ATOM 854 O O . PRO A 1 104 ? 2.257 4.475 -0.069 1.00 93.62 104 PRO A O 1
ATOM 857 N N . ILE A 1 105 ? 2.028 2.300 0.448 1.00 93.88 105 ILE A N 1
ATOM 858 C CA . ILE A 1 105 ? 3.462 2.001 0.457 1.00 93.88 105 ILE A CA 1
ATOM 859 C C . ILE A 1 105 ? 3.826 1.327 -0.863 1.00 93.88 105 ILE A C 1
ATOM 861 O O . ILE A 1 105 ? 3.373 0.221 -1.156 1.00 93.88 105 ILE A O 1
ATOM 865 N N . PHE A 1 106 ? 4.693 1.979 -1.631 1.00 94.19 106 PHE A N 1
ATOM 866 C CA . PHE A 1 106 ? 5.300 1.428 -2.837 1.00 94.19 106 PHE A CA 1
ATOM 867 C C . PHE A 1 106 ? 6.747 1.041 -2.534 1.00 94.19 106 PHE A C 1
ATOM 869 O O . PHE A 1 106 ? 7.573 1.903 -2.243 1.00 94.19 106 PHE A O 1
ATOM 876 N N . PHE A 1 107 ? 7.066 -0.252 -2.603 1.00 95.00 107 PHE A N 1
ATOM 877 C CA . PHE A 1 107 ? 8.447 -0.711 -2.458 1.00 95.00 107 PHE A CA 1
ATOM 878 C C . PHE A 1 107 ? 9.220 -0.411 -3.739 1.00 95.00 107 PHE A C 1
ATOM 880 O O . PHE A 1 107 ? 8.971 -1.030 -4.767 1.00 95.00 107 PHE A O 1
ATOM 887 N N . GLU A 1 108 ? 10.137 0.545 -3.684 1.00 92.75 108 GLU A N 1
ATOM 888 C CA . GLU A 1 108 ? 10.982 0.941 -4.810 1.00 92.75 108 GLU A CA 1
ATOM 889 C C . GLU A 1 108 ? 12.422 0.498 -4.546 1.00 92.75 108 GLU A C 1
ATOM 891 O O . GLU A 1 108 ? 12.908 0.631 -3.427 1.00 92.75 108 GLU A O 1
ATOM 896 N N . GLY A 1 109 ? 13.100 -0.051 -5.549 1.00 93.06 109 GLY A N 1
ATOM 897 C CA . GLY A 1 109 ? 14.526 -0.350 -5.499 1.00 93.06 109 GLY A CA 1
ATOM 898 C C . GLY A 1 109 ? 15.374 0.919 -5.586 1.00 93.06 109 GLY A C 1
ATOM 899 O O . GLY A 1 109 ? 14.940 1.942 -6.113 1.00 93.06 109 GLY A O 1
ATOM 900 N N . VAL A 1 110 ? 16.622 0.858 -5.122 1.00 92.25 110 VAL A N 1
ATOM 901 C CA . VAL A 1 110 ? 17.596 1.957 -5.296 1.00 92.25 110 VAL A CA 1
ATOM 902 C C . VAL A 1 110 ? 17.845 2.317 -6.769 1.00 92.25 110 VAL A C 1
ATOM 904 O O . VAL A 1 110 ? 18.271 3.427 -7.072 1.00 92.25 110 VAL A O 1
ATOM 907 N N . ASP A 1 111 ? 17.546 1.396 -7.686 1.00 89.62 111 ASP A N 1
ATOM 908 C CA . ASP A 1 111 ? 17.601 1.581 -9.137 1.00 89.62 111 ASP A CA 1
ATOM 909 C C . ASP A 1 111 ? 16.327 2.222 -9.728 1.00 89.62 111 ASP A C 1
ATOM 911 O O . ASP A 1 111 ? 16.216 2.349 -10.945 1.00 89.62 111 ASP A O 1
ATOM 915 N N . GLY A 1 112 ? 15.366 2.628 -8.889 1.00 88.31 112 GLY A N 1
ATOM 916 C CA . GLY A 1 112 ? 14.108 3.264 -9.297 1.00 88.31 112 GLY A CA 1
ATOM 917 C C . GLY A 1 112 ? 13.036 2.291 -9.793 1.00 88.31 112 GLY A C 1
ATOM 918 O O . GLY A 1 112 ? 11.949 2.722 -10.202 1.00 88.31 112 GLY A O 1
ATOM 919 N N . ARG A 1 113 ? 13.313 0.981 -9.769 1.00 89.44 113 ARG A N 1
ATOM 920 C CA . ARG A 1 113 ? 12.344 -0.040 -10.171 1.00 89.44 113 ARG A CA 1
ATOM 921 C C . ARG A 1 113 ? 11.310 -0.258 -9.083 1.00 89.44 113 ARG A C 1
ATOM 923 O O . ARG A 1 113 ? 11.632 -0.308 -7.900 1.00 89.44 113 ARG A O 1
ATOM 930 N N . LEU A 1 114 ? 10.059 -0.431 -9.488 1.00 91.44 114 LEU A N 1
ATOM 931 C CA . LEU A 1 114 ? 8.983 -0.748 -8.561 1.00 91.44 114 LEU A CA 1
ATOM 932 C C . LEU A 1 114 ? 8.911 -2.258 -8.296 1.00 91.44 114 LEU A C 1
ATOM 934 O O . LEU A 1 114 ? 8.890 -3.062 -9.228 1.00 91.44 114 LEU A O 1
ATOM 938 N N . GLY A 1 115 ? 8.792 -2.619 -7.023 1.00 91.25 115 GLY A N 1
ATOM 939 C CA . GLY A 1 115 ? 8.623 -3.983 -6.546 1.00 91.25 115 GLY A CA 1
ATOM 940 C C . GLY A 1 115 ? 9.935 -4.709 -6.247 1.00 91.25 115 GLY A C 1
ATOM 941 O O . GLY A 1 115 ? 11.037 -4.206 -6.439 1.00 91.25 115 GLY A O 1
ATOM 942 N N . LEU A 1 116 ? 9.785 -5.931 -5.745 1.00 92.81 116 LEU A N 1
ATOM 943 C CA . LEU A 1 116 ? 10.852 -6.878 -5.440 1.00 92.81 116 LEU A CA 1
ATOM 944 C C . LEU A 1 116 ? 10.324 -8.296 -5.665 1.00 92.81 116 LEU A C 1
ATOM 946 O O . LEU A 1 116 ? 9.112 -8.517 -5.607 1.00 92.81 116 LEU A O 1
ATOM 950 N N . SER A 1 117 ? 11.206 -9.266 -5.923 1.00 93.94 117 SER A N 1
ATOM 951 C CA . SER A 1 117 ? 10.748 -10.647 -6.098 1.00 93.94 117 SER A CA 1
ATOM 952 C C . SER A 1 117 ? 10.170 -11.207 -4.795 1.00 93.94 117 SER A C 1
ATOM 954 O O . SER A 1 117 ? 10.655 -10.924 -3.691 1.00 93.94 117 SER A O 1
ATOM 956 N N . LEU A 1 118 ? 9.133 -12.039 -4.927 1.00 95.38 118 LEU A N 1
ATOM 957 C CA . LEU A 1 118 ? 8.535 -12.734 -3.789 1.00 95.38 118 LEU A CA 1
ATOM 958 C C . LEU A 1 118 ? 9.585 -13.569 -3.044 1.00 95.38 118 LEU A C 1
ATOM 960 O O . LEU A 1 118 ? 9.676 -13.496 -1.825 1.00 95.38 118 LEU A O 1
ATOM 964 N N . GLU A 1 119 ? 10.435 -14.281 -3.780 1.00 96.44 119 GLU A N 1
ATOM 965 C CA . GLU A 1 119 ? 11.519 -15.081 -3.211 1.00 96.44 119 GLU A CA 1
ATOM 966 C C . GLU A 1 119 ? 12.488 -14.234 -2.367 1.00 96.44 119 GLU A C 1
ATOM 968 O O . GLU A 1 119 ? 12.780 -14.574 -1.220 1.00 96.44 119 GLU A O 1
ATOM 973 N N . ALA A 1 120 ? 12.960 -13.097 -2.896 1.00 96.25 120 ALA A N 1
ATOM 974 C CA . ALA A 1 120 ? 13.882 -12.227 -2.171 1.00 96.25 120 ALA A CA 1
ATOM 975 C C . ALA A 1 120 ? 13.224 -11.630 -0.922 1.00 96.25 120 ALA A C 1
ATOM 977 O O . ALA A 1 120 ? 13.819 -11.658 0.156 1.00 96.25 120 ALA A O 1
ATOM 978 N N . SER A 1 121 ? 11.986 -11.145 -1.046 1.00 97.38 121 SER A N 1
ATOM 979 C CA . SER A 1 121 ? 11.249 -10.571 0.083 1.00 97.38 121 SER A CA 1
ATOM 980 C C . SER A 1 121 ? 10.963 -11.604 1.176 1.00 97.38 121 SER A C 1
ATOM 982 O O . SER A 1 121 ? 11.253 -11.353 2.346 1.00 97.38 121 SER A O 1
ATOM 984 N N . ALA A 1 122 ? 10.498 -12.803 0.820 1.00 97.81 122 ALA A N 1
ATOM 985 C CA . ALA A 1 122 ? 10.252 -13.893 1.763 1.00 97.81 122 ALA A CA 1
ATOM 986 C C . ALA A 1 122 ? 11.536 -14.369 2.463 1.00 97.81 122 ALA A C 1
ATOM 988 O O . ALA A 1 122 ? 11.483 -14.718 3.641 1.00 97.81 122 ALA A O 1
ATOM 989 N N . ALA A 1 123 ? 12.687 -14.308 1.785 1.00 97.50 123 ALA A N 1
ATOM 990 C CA . ALA A 1 123 ? 14.005 -14.606 2.351 1.00 97.50 123 ALA A CA 1
ATOM 991 C C . ALA A 1 123 ? 14.636 -13.438 3.140 1.00 97.50 123 ALA A C 1
ATOM 993 O O . ALA A 1 123 ? 15.722 -13.587 3.693 1.00 97.50 123 ALA A O 1
ATOM 994 N N . GLY A 1 124 ? 13.993 -12.265 3.187 1.00 96.19 124 GLY A N 1
ATOM 995 C CA . GLY A 1 124 ? 14.496 -11.086 3.908 1.00 96.19 124 GLY A CA 1
ATOM 996 C C . GLY A 1 124 ? 15.592 -10.317 3.172 1.00 96.19 124 GLY A C 1
ATOM 997 O O . GLY A 1 124 ? 16.223 -9.427 3.741 1.00 96.19 124 GLY A O 1
ATOM 998 N N . ARG A 1 125 ? 15.806 -10.606 1.886 1.00 97.06 125 ARG A N 1
ATOM 999 C CA . ARG A 1 125 ? 16.767 -9.918 1.015 1.00 97.06 125 ARG A CA 1
ATOM 1000 C C . ARG A 1 125 ? 16.172 -8.603 0.486 1.00 97.06 125 ARG A C 1
ATOM 1002 O O . ARG A 1 125 ? 16.025 -8.416 -0.715 1.00 97.06 125 ARG A O 1
ATOM 1009 N N . CYS A 1 126 ? 15.826 -7.696 1.402 1.00 96.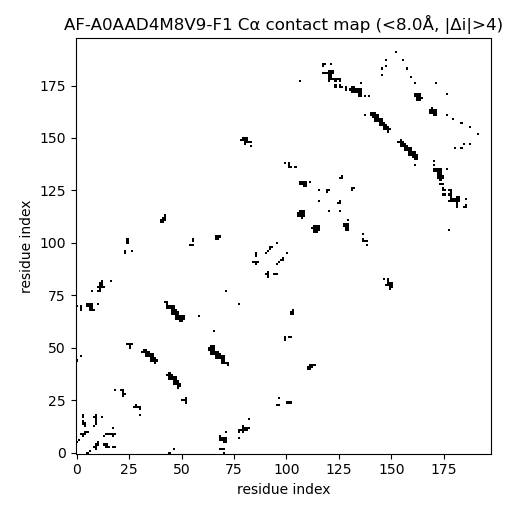81 126 CYS A N 1
ATOM 1010 C CA . CYS A 1 126 ? 15.140 -6.424 1.119 1.00 96.81 126 CYS A CA 1
ATOM 1011 C C . CYS A 1 126 ? 16.056 -5.186 1.213 1.00 96.81 126 CYS A C 1
ATOM 1013 O O . CYS A 1 126 ? 15.567 -4.060 1.237 1.00 96.81 126 CYS A O 1
ATOM 1015 N N . HIS A 1 127 ? 17.377 -5.366 1.309 1.00 93.69 127 HIS A N 1
ATOM 1016 C CA . HIS A 1 127 ? 18.336 -4.268 1.510 1.00 93.69 127 HIS A CA 1
ATOM 1017 C C . HIS A 1 127 ? 18.502 -3.362 0.279 1.00 93.69 127 HIS A C 1
ATOM 1019 O O . HIS A 1 127 ? 18.912 -2.218 0.425 1.00 93.69 127 HIS A O 1
ATOM 1025 N N . GLY A 1 128 ? 18.159 -3.851 -0.918 1.00 94.94 128 GLY A N 1
ATOM 1026 C CA . GLY A 1 128 ? 18.187 -3.069 -2.160 1.00 94.94 128 GLY A CA 1
ATOM 1027 C C . GLY A 1 128 ? 17.013 -2.099 -2.333 1.00 94.94 128 GLY A C 1
ATOM 1028 O O . GLY A 1 128 ? 16.905 -1.476 -3.387 1.00 94.94 128 GLY A O 1
ATOM 1029 N N . LEU A 1 129 ? 16.120 -1.987 -1.343 1.00 96.50 129 LEU A N 1
ATOM 1030 C CA . LEU A 1 129 ? 15.027 -1.020 -1.368 1.00 96.50 129 LEU A CA 1
ATOM 1031 C C . LEU A 1 129 ? 15.539 0.395 -1.088 1.00 96.50 129 LEU A C 1
ATOM 1033 O O . LEU A 1 129 ? 16.365 0.622 -0.204 1.00 96.50 129 LEU A O 1
ATOM 1037 N N . PHE A 1 130 ? 14.991 1.362 -1.809 1.00 93.25 130 PHE A N 1
ATOM 1038 C CA . PHE A 1 130 ? 15.088 2.766 -1.460 1.00 93.25 130 PHE A CA 1
ATOM 1039 C C . PHE A 1 130 ? 14.528 2.968 -0.046 1.00 93.25 130 PHE A C 1
ATOM 1041 O O . PHE A 1 130 ? 13.474 2.426 0.296 1.00 93.25 130 PHE A O 1
ATOM 1048 N N . ASN A 1 131 ? 15.254 3.714 0.790 1.00 93.69 131 ASN A N 1
ATOM 1049 C CA . ASN A 1 131 ? 14.914 3.938 2.198 1.00 93.69 131 ASN A CA 1
ATOM 1050 C C . ASN A 1 131 ? 14.766 2.645 3.029 1.00 93.69 131 ASN A C 1
ATOM 1052 O O . ASN A 1 131 ? 14.011 2.613 3.997 1.00 93.69 131 ASN A O 1
ATOM 1056 N N . ALA A 1 132 ? 15.486 1.568 2.686 1.00 96.00 132 ALA A N 1
ATOM 1057 C CA . ALA A 1 132 ? 15.348 0.257 3.337 1.00 96.00 132 ALA A CA 1
ATOM 1058 C C . ALA A 1 132 ? 15.457 0.283 4.876 1.00 96.00 132 ALA A C 1
ATOM 1060 O O . ALA A 1 132 ? 14.848 -0.565 5.535 1.00 96.00 132 ALA A O 1
ATOM 1061 N N . GLN A 1 133 ? 16.255 1.205 5.426 1.00 96.19 133 GLN A N 1
ATOM 1062 C CA . GLN A 1 133 ? 16.503 1.356 6.866 1.00 96.19 133 GLN A CA 1
ATOM 1063 C C . GLN A 1 133 ? 15.640 2.435 7.529 1.00 96.19 133 GLN A C 1
ATOM 1065 O O . GLN A 1 133 ? 15.652 2.545 8.751 1.00 96.19 133 GLN A O 1
ATOM 1070 N N . GLU A 1 134 ? 14.867 3.196 6.755 1.00 94.31 134 GLU A N 1
ATOM 1071 C CA . GLU A 1 134 ? 13.957 4.191 7.315 1.00 94.31 134 GLU A CA 1
ATOM 1072 C C . GLU A 1 134 ? 12.757 3.510 7.991 1.00 94.31 134 GLU A C 1
ATOM 1074 O O . GLU A 1 134 ? 12.338 2.425 7.553 1.00 94.31 134 GLU A O 1
ATOM 1079 N N . PRO A 1 135 ? 12.165 4.136 9.025 1.00 94.06 135 PRO A N 1
ATOM 1080 C CA . PRO A 1 135 ? 10.918 3.680 9.628 1.00 94.06 135 PRO A CA 1
ATOM 1081 C C . PRO A 1 135 ? 9.804 3.512 8.586 1.00 94.06 135 PRO A C 1
ATOM 1083 O O . PRO A 1 135 ? 9.533 4.410 7.788 1.00 94.06 135 PRO A O 1
ATOM 1086 N N . ALA A 1 136 ? 9.119 2.369 8.602 1.00 93.88 136 ALA A N 1
ATOM 1087 C CA . ALA A 1 136 ? 7.966 2.152 7.740 1.00 93.88 136 ALA A CA 1
ATOM 1088 C C . ALA A 1 136 ? 6.769 3.007 8.212 1.00 93.88 136 ALA A C 1
ATOM 1090 O O . ALA A 1 136 ? 6.470 3.015 9.410 1.00 93.88 136 ALA A O 1
ATOM 1091 N N . PRO A 1 137 ? 6.037 3.690 7.307 1.00 91.25 137 PRO A N 1
ATOM 1092 C CA . PRO A 1 137 ? 4.924 4.573 7.665 1.00 91.25 137 PRO A CA 1
ATOM 1093 C C . PRO A 1 137 ? 3.654 3.765 7.987 1.00 91.25 137 PRO A C 1
ATOM 1095 O O . PRO A 1 137 ? 2.676 3.766 7.245 1.00 91.25 137 PRO A O 1
ATOM 1098 N N . LEU A 1 138 ? 3.686 3.018 9.093 1.00 91.00 138 LEU A N 1
ATOM 1099 C CA . LEU A 1 138 ? 2.637 2.077 9.517 1.00 91.00 138 LEU A CA 1
ATOM 1100 C C . LEU A 1 138 ? 1.777 2.622 10.672 1.00 91.00 138 LEU A C 1
ATOM 1102 O O . LEU A 1 138 ? 0.991 1.886 11.274 1.00 91.00 138 LEU A O 1
ATOM 1106 N N . GLY A 1 139 ? 1.919 3.913 10.980 1.00 87.69 139 GLY A N 1
ATOM 1107 C CA . GLY A 1 139 ? 1.310 4.553 12.141 1.00 87.69 139 GLY A CA 1
ATOM 1108 C C . GLY A 1 139 ? 1.947 4.112 13.464 1.00 87.69 139 GLY A C 1
ATOM 1109 O O . GLY A 1 139 ? 3.039 3.554 13.506 1.00 87.69 139 GLY A O 1
ATOM 1110 N N . LEU A 1 140 ? 1.251 4.373 14.572 1.00 86.38 140 LEU A N 1
ATOM 1111 C CA . LEU A 1 140 ? 1.804 4.222 15.926 1.00 86.38 140 LEU A CA 1
ATOM 1112 C C . LEU A 1 140 ? 1.448 2.895 16.615 1.00 86.38 140 LEU A C 1
ATOM 1114 O O . LEU A 1 140 ? 1.735 2.723 17.801 1.00 86.38 140 LEU A O 1
ATOM 1118 N N . LYS A 1 141 ? 0.822 1.948 15.911 1.00 90.06 141 LYS A N 1
ATOM 1119 C CA . LYS A 1 141 ? 0.398 0.668 16.502 1.00 90.06 141 LYS A CA 1
ATOM 1120 C C . LYS A 1 141 ? 1.597 -0.261 16.751 1.00 90.06 141 LYS A C 1
ATOM 1122 O O . LYS A 1 141 ? 2.696 -0.021 16.265 1.00 90.06 141 LYS A O 1
ATOM 1127 N N . SER A 1 142 ? 1.392 -1.312 17.544 1.00 93.06 142 SER A N 1
ATOM 1128 C CA . SER A 1 142 ? 2.392 -2.370 17.774 1.00 93.06 142 SER A CA 1
ATOM 1129 C C . SER A 1 142 ? 2.290 -3.499 16.753 1.00 93.06 142 SER A C 1
ATOM 1131 O O . SER A 1 142 ? 3.299 -4.066 16.345 1.00 93.06 142 SER A O 1
ATOM 1133 N N . THR A 1 143 ? 1.072 -3.795 16.296 1.00 95.44 143 THR A N 1
ATOM 1134 C CA . THR A 1 143 ? 0.791 -4.828 15.296 1.00 95.44 143 THR A CA 1
ATOM 1135 C C . THR A 1 143 ? -0.135 -4.315 14.206 1.00 95.44 143 THR A C 1
ATOM 1137 O O . THR A 1 143 ? -0.896 -3.362 14.397 1.00 95.44 143 THR A O 1
ATOM 1140 N N . THR A 1 144 ? -0.098 -4.989 13.062 1.00 95.00 144 THR A N 1
ATOM 1141 C CA . THR A 1 144 ? -1.087 -4.830 11.996 1.00 95.00 144 THR A CA 1
ATOM 1142 C C . THR A 1 144 ? -1.435 -6.181 11.379 1.00 95.00 144 THR A C 1
ATOM 1144 O O . THR A 1 144 ? -0.789 -7.193 11.657 1.00 95.00 144 THR A O 1
ATOM 1147 N N . HIS A 1 145 ? -2.464 -6.204 10.538 1.00 95.56 145 HIS A N 1
ATOM 1148 C CA . HIS A 1 145 ? -2.818 -7.369 9.741 1.00 95.56 145 HIS A CA 1
ATOM 1149 C C . HIS A 1 145 ? -2.486 -7.122 8.276 1.00 95.56 145 HIS A C 1
ATOM 1151 O O . HIS A 1 145 ? -2.940 -6.142 7.693 1.00 95.56 145 HIS A O 1
ATOM 1157 N N . ILE A 1 146 ? -1.750 -8.053 7.680 1.00 96.75 146 ILE A N 1
ATOM 1158 C CA . ILE A 1 146 ? -1.596 -8.148 6.233 1.00 96.75 146 ILE A CA 1
ATOM 1159 C C . ILE A 1 146 ? -2.711 -9.058 5.727 1.00 96.75 146 ILE A C 1
ATOM 1161 O O . ILE A 1 146 ? -2.896 -10.165 6.242 1.00 96.75 146 ILE A O 1
ATOM 1165 N N . ARG A 1 147 ? -3.469 -8.569 4.747 1.00 95.88 147 ARG A N 1
ATOM 1166 C CA . ARG A 1 147 ? -4.557 -9.298 4.094 1.00 95.88 147 ARG A CA 1
ATOM 1167 C C . ARG A 1 147 ? -4.212 -9.496 2.623 1.00 95.88 147 ARG A C 1
ATOM 1169 O O . ARG A 1 147 ? -3.732 -8.563 1.986 1.00 95.88 147 ARG A O 1
ATOM 1176 N N . VAL A 1 148 ? -4.458 -10.695 2.111 1.00 95.38 148 VAL A N 1
ATOM 1177 C CA . VAL A 1 148 ? -4.355 -11.030 0.688 1.00 95.38 148 VAL A CA 1
ATOM 1178 C C . VAL A 1 148 ? -5.741 -11.466 0.237 1.00 95.38 148 VAL A C 1
ATOM 1180 O O . VAL A 1 148 ? -6.281 -12.449 0.743 1.00 95.38 148 VAL A O 1
ATOM 1183 N N . GLY A 1 149 ? -6.335 -10.691 -0.667 1.00 94.44 149 GLY A N 1
ATOM 1184 C CA . GLY A 1 149 ? -7.705 -10.891 -1.139 1.00 94.44 149 GLY A CA 1
ATOM 1185 C C . GLY A 1 149 ? -7.761 -11.258 -2.615 1.00 94.44 149 GLY A C 1
ATOM 1186 O O . GLY A 1 149 ? -8.475 -10.594 -3.354 1.00 94.44 149 GLY A O 1
ATOM 1187 N N . TRP A 1 150 ? -6.979 -12.231 -3.085 1.00 93.75 150 TRP A N 1
ATOM 1188 C CA . TRP A 1 150 ? -6.976 -12.587 -4.510 1.00 93.75 150 TRP A CA 1
ATOM 1189 C C . TRP A 1 150 ? -8.344 -13.083 -4.974 1.00 93.75 150 TRP A C 1
ATOM 1191 O O . TRP A 1 150 ? -8.988 -13.893 -4.307 1.00 93.75 150 TRP A O 1
ATOM 1201 N N . LEU A 1 151 ? -8.789 -12.583 -6.127 1.00 89.38 151 LEU A N 1
ATOM 1202 C CA . LEU A 1 151 ? -10.091 -12.943 -6.675 1.00 89.38 151 LEU A CA 1
ATOM 1203 C C . LEU A 1 151 ? -10.163 -14.457 -6.935 1.00 89.38 151 LEU A C 1
ATOM 1205 O O . LEU A 1 151 ? -9.281 -15.022 -7.576 1.00 89.38 151 LEU A O 1
ATOM 1209 N N . GLY A 1 152 ? -11.218 -15.103 -6.432 1.00 89.19 152 GLY A N 1
ATOM 1210 C CA . GLY A 1 152 ? -11.403 -16.557 -6.523 1.00 89.19 152 GLY A CA 1
ATOM 1211 C C . GLY A 1 152 ? -10.837 -17.358 -5.344 1.00 89.19 152 GLY A C 1
ATOM 1212 O O . GLY A 1 152 ? -11.118 -18.548 -5.249 1.00 89.19 152 GLY A O 1
ATOM 1213 N N . TYR A 1 153 ? -10.118 -16.718 -4.418 1.00 90.56 153 TYR A N 1
ATOM 1214 C CA . TYR A 1 153 ? -9.570 -17.353 -3.218 1.00 90.56 153 TYR A CA 1
ATOM 1215 C C . TYR A 1 153 ? -10.220 -16.798 -1.951 1.00 90.56 153 TYR A C 1
ATOM 1217 O O . TYR A 1 153 ? -10.729 -15.674 -1.915 1.00 90.56 153 TYR A O 1
ATOM 1225 N N . LYS A 1 154 ? -10.204 -17.593 -0.877 1.00 90.69 154 LYS A N 1
ATOM 1226 C CA . LYS A 1 154 ? -10.621 -17.109 0.442 1.00 90.69 154 LYS A CA 1
ATOM 1227 C C . LYS A 1 154 ? -9.617 -16.064 0.928 1.00 90.69 154 LYS A C 1
ATOM 1229 O O . LYS A 1 154 ? -8.414 -16.255 0.785 1.00 90.69 154 LYS A O 1
ATOM 1234 N N . GLU A 1 155 ? -10.109 -14.991 1.550 1.00 91.75 155 GLU A N 1
ATOM 1235 C CA . GLU A 1 155 ? -9.235 -13.978 2.149 1.00 91.75 155 GLU A CA 1
ATOM 1236 C C . GLU A 1 155 ? -8.240 -14.634 3.117 1.00 91.75 155 GLU A C 1
ATOM 1238 O O . GLU A 1 155 ? -8.624 -15.300 4.085 1.00 91.75 155 GLU A O 1
ATOM 1243 N N . PHE A 1 156 ? -6.954 -14.404 2.867 1.00 94.56 156 PHE A N 1
ATOM 1244 C CA . PHE A 1 156 ? -5.887 -14.770 3.779 1.00 94.56 156 PHE A CA 1
ATOM 1245 C C . PHE A 1 156 ? -5.514 -13.576 4.644 1.00 94.56 156 PHE A C 1
ATOM 1247 O O . PHE A 1 156 ? -5.353 -12.457 4.159 1.00 94.56 156 PHE A O 1
ATOM 1254 N N . LYS A 1 157 ? -5.340 -13.818 5.941 1.00 95.00 157 LYS A N 1
ATOM 1255 C CA . LYS A 1 157 ? -5.024 -12.788 6.929 1.00 95.00 157 LYS A CA 1
ATOM 1256 C C . LYS A 1 157 ? -3.915 -13.279 7.845 1.00 95.00 157 LYS A C 1
ATOM 1258 O O . LYS A 1 157 ? -4.010 -14.361 8.419 1.00 95.00 157 LYS A O 1
ATOM 1263 N N . ARG A 1 158 ? -2.901 -12.440 8.052 1.00 96.19 158 ARG A N 1
ATOM 1264 C CA . ARG A 1 158 ? -1.798 -12.701 8.979 1.00 96.19 158 ARG A CA 1
ATOM 1265 C C . ARG A 1 158 ? -1.477 -11.465 9.806 1.00 96.19 158 ARG A C 1
ATOM 1267 O O . ARG A 1 158 ? -1.290 -10.383 9.259 1.00 96.19 158 ARG A O 1
ATOM 1274 N N . GLN A 1 159 ? -1.394 -11.629 11.124 1.00 97.25 159 GLN A N 1
ATOM 1275 C CA . GLN A 1 159 ? -0.928 -10.570 12.018 1.00 97.25 159 GLN A CA 1
ATOM 1276 C C . GLN A 1 159 ? 0.603 -10.500 12.008 1.00 97.25 159 GLN A C 1
ATOM 1278 O O . GLN A 1 159 ? 1.279 -11.533 12.004 1.00 97.25 159 GLN A O 1
ATOM 1283 N N . VAL A 1 160 ? 1.145 -9.285 12.004 1.00 97.12 160 VAL A N 1
ATOM 1284 C CA . VAL A 1 160 ? 2.585 -9.014 12.063 1.00 97.12 160 VAL A CA 1
ATOM 1285 C C . VAL A 1 160 ? 2.880 -7.906 13.071 1.00 97.12 160 VAL A C 1
ATOM 1287 O O . VAL A 1 160 ? 2.057 -7.012 13.282 1.00 97.12 160 VAL A O 1
ATOM 1290 N N . GLN A 1 161 ? 4.058 -7.973 13.690 1.00 96.56 161 GLN A N 1
ATOM 1291 C CA . GLN A 1 161 ? 4.589 -6.892 14.518 1.00 96.56 161 GLN A CA 1
ATOM 1292 C C . GLN A 1 161 ? 5.084 -5.764 13.611 1.00 96.56 161 GLN A C 1
ATOM 1294 O O . GLN A 1 161 ? 5.688 -6.023 12.571 1.00 96.56 161 GLN A O 1
ATOM 1299 N N . ILE A 1 162 ? 4.806 -4.523 13.998 1.00 96.00 162 ILE A N 1
ATOM 1300 C CA . ILE A 1 162 ? 5.258 -3.311 13.297 1.00 96.00 162 ILE A CA 1
ATOM 1301 C C . ILE A 1 162 ? 6.126 -2.412 14.182 1.00 96.00 162 ILE A C 1
ATOM 1303 O O . ILE A 1 162 ? 6.510 -1.319 13.772 1.00 96.00 162 ILE A O 1
ATOM 1307 N N . ARG A 1 163 ? 6.478 -2.906 15.371 1.00 95.56 163 ARG A N 1
ATOM 1308 C CA . ARG A 1 163 ? 7.531 -2.368 16.225 1.00 95.56 163 ARG A CA 1
ATOM 1309 C C . ARG A 1 163 ? 8.598 -3.430 16.457 1.00 95.56 163 ARG A C 1
ATOM 1311 O O . ARG A 1 163 ? 8.297 -4.624 16.423 1.00 95.56 163 ARG A O 1
ATOM 1318 N N . ASP A 1 164 ? 9.833 -2.988 16.628 1.00 90.12 164 ASP A N 1
ATOM 1319 C CA . ASP A 1 164 ? 10.942 -3.852 16.996 1.00 90.12 164 ASP A CA 1
ATOM 1320 C C . ASP A 1 164 ? 10.835 -4.319 18.462 1.00 90.12 164 ASP A C 1
ATOM 1322 O O . ASP A 1 164 ? 10.033 -3.827 19.263 1.00 90.12 164 ASP A O 1
ATOM 1326 N N . GLU A 1 165 ? 11.635 -5.328 18.794 1.00 87.56 165 GLU A N 1
ATOM 1327 C CA . GLU A 1 165 ? 11.710 -5.917 20.137 1.00 87.56 165 GLU A CA 1
ATOM 1328 C C . GLU A 1 165 ? 12.738 -5.195 21.023 1.00 87.56 165 GLU A C 1
ATOM 1330 O O . GLU A 1 165 ? 13.080 -5.675 22.102 1.00 87.56 165 GLU A O 1
ATOM 1335 N N . THR A 1 166 ? 13.262 -4.047 20.577 1.00 88.31 166 THR A N 1
ATOM 1336 C CA . THR A 1 166 ? 14.155 -3.245 21.416 1.00 88.31 166 THR A CA 1
ATOM 1337 C C . THR A 1 166 ? 13.362 -2.616 22.557 1.00 88.31 166 THR A C 1
ATOM 1339 O O . THR A 1 166 ? 12.149 -2.429 22.457 1.00 88.31 166 THR A O 1
ATOM 1342 N N . SER A 1 167 ? 14.044 -2.204 23.627 1.00 84.50 167 SER A N 1
ATOM 1343 C CA . SER A 1 167 ? 13.398 -1.506 24.747 1.00 84.50 167 SER A CA 1
ATOM 1344 C C . SER A 1 167 ? 12.673 -0.219 24.325 1.00 84.50 167 SER A C 1
ATOM 1346 O O . SER A 1 167 ? 11.761 0.222 25.017 1.00 84.50 167 SER A O 1
ATOM 1348 N N . GLY A 1 168 ? 13.071 0.390 23.200 1.00 85.94 168 GLY A N 1
ATOM 1349 C CA . GLY A 1 168 ? 12.412 1.573 22.643 1.00 85.94 168 GLY A CA 1
ATOM 1350 C C . GLY A 1 168 ? 11.142 1.265 21.844 1.00 85.94 168 GLY A C 1
ATOM 1351 O O . GLY A 1 168 ? 10.369 2.183 21.573 1.00 85.94 168 GLY A O 1
ATOM 1352 N N . HIS A 1 169 ? 10.906 -0.001 21.476 1.00 88.94 169 HIS A N 1
ATOM 1353 C CA . HIS A 1 169 ? 9.813 -0.429 20.600 1.00 88.94 169 HIS A CA 1
ATOM 1354 C C . HIS A 1 169 ? 9.669 0.477 19.370 1.00 88.94 169 HIS A C 1
ATOM 1356 O O . HIS A 1 169 ? 8.588 1.027 19.099 1.00 88.94 169 HIS A O 1
ATOM 1362 N N . ASN A 1 170 ? 10.779 0.676 18.658 1.00 92.38 170 ASN A N 1
ATOM 1363 C CA . ASN A 1 170 ? 10.820 1.582 17.518 1.00 92.38 170 ASN A CA 1
ATOM 1364 C C . ASN A 1 170 ? 10.014 0.989 16.358 1.00 92.38 170 ASN A C 1
ATOM 1366 O O . ASN A 1 170 ? 9.908 -0.235 16.249 1.00 92.38 170 ASN A O 1
ATOM 1370 N N . PRO A 1 171 ? 9.446 1.812 15.463 1.00 94.69 171 PRO A N 1
ATOM 1371 C CA . PRO A 1 171 ? 8.815 1.300 14.253 1.00 94.69 171 PRO A CA 1
ATOM 1372 C C . PRO A 1 171 ? 9.786 0.434 13.441 1.00 94.69 171 PRO A C 1
ATOM 1374 O O . PRO A 1 171 ? 10.964 0.765 13.308 1.00 94.69 171 PRO A O 1
ATOM 1377 N N . ILE A 1 172 ? 9.290 -0.665 12.868 1.00 96.56 172 ILE A N 1
ATOM 1378 C CA . ILE A 1 172 ? 10.114 -1.494 11.981 1.00 96.56 172 ILE A CA 1
ATOM 1379 C C . ILE A 1 172 ? 10.509 -0.724 10.717 1.00 96.56 172 ILE A C 1
ATOM 1381 O O . ILE A 1 172 ? 9.795 0.168 10.259 1.00 96.56 172 ILE A O 1
ATOM 1385 N N . THR A 1 173 ? 11.624 -1.115 10.109 1.00 96.81 173 THR A N 1
ATOM 1386 C CA . THR A 1 173 ? 12.106 -0.502 8.869 1.00 96.81 173 THR A CA 1
ATOM 1387 C C . THR A 1 173 ? 11.288 -0.923 7.643 1.00 96.81 173 THR A C 1
ATOM 1389 O O . THR A 1 173 ? 10.610 -1.960 7.651 1.00 96.81 173 THR A O 1
ATOM 1392 N N . ILE A 1 174 ? 11.398 -0.169 6.543 1.00 97.12 174 ILE A N 1
ATOM 1393 C CA . ILE A 1 174 ? 10.805 -0.525 5.239 1.00 97.12 174 ILE A CA 1
ATOM 1394 C C . ILE A 1 174 ? 11.223 -1.932 4.792 1.00 97.12 174 ILE A C 1
ATOM 1396 O O . ILE A 1 174 ? 10.379 -2.721 4.365 1.00 97.12 174 ILE A O 1
ATOM 1400 N N . SER A 1 175 ? 12.506 -2.283 4.925 1.00 97.69 175 SER A N 1
ATOM 1401 C CA . SER A 1 175 ? 13.015 -3.609 4.547 1.00 97.69 175 SER A CA 1
ATOM 1402 C C . SER A 1 175 ? 12.404 -4.735 5.386 1.00 97.69 175 SER A C 1
ATOM 1404 O O . SER A 1 175 ? 12.027 -5.781 4.844 1.00 97.69 175 SER A O 1
ATOM 1406 N N . ARG A 1 176 ? 12.235 -4.515 6.697 1.00 97.62 176 ARG A N 1
ATOM 1407 C CA . ARG A 1 176 ? 11.581 -5.472 7.597 1.00 97.62 176 ARG A CA 1
ATOM 1408 C C . ARG A 1 176 ? 10.094 -5.614 7.281 1.00 97.62 176 ARG A C 1
ATOM 1410 O O . ARG A 1 176 ? 9.578 -6.732 7.286 1.00 97.62 176 ARG A O 1
ATOM 1417 N N . PHE A 1 177 ? 9.413 -4.519 6.952 1.00 97.69 177 PHE A N 1
ATOM 1418 C CA . PHE A 1 177 ? 8.013 -4.572 6.542 1.00 97.69 177 PHE A CA 1
ATOM 1419 C C . PHE A 1 177 ? 7.835 -5.305 5.204 1.00 97.69 177 PHE A C 1
ATOM 1421 O O . PHE A 1 177 ? 6.997 -6.201 5.109 1.00 97.69 177 PHE A O 1
ATOM 1428 N N . ALA A 1 178 ? 8.680 -5.024 4.207 1.00 98.12 178 ALA A N 1
ATOM 1429 C C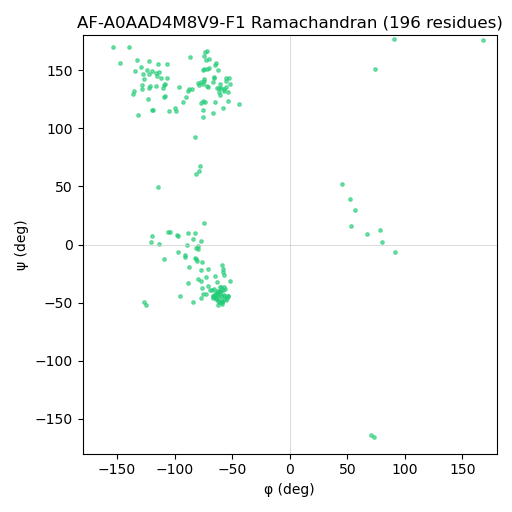A . ALA A 1 178 ? 8.692 -5.749 2.935 1.00 98.12 178 ALA A CA 1
ATOM 1430 C C . ALA A 1 178 ? 8.890 -7.261 3.136 1.00 98.12 178 ALA A C 1
ATOM 1432 O O . ALA A 1 178 ? 8.239 -8.072 2.479 1.00 98.12 178 ALA A O 1
ATOM 1433 N N . HIS A 1 179 ? 9.731 -7.654 4.098 1.00 98.31 179 HIS A N 1
ATOM 1434 C CA . HIS A 1 179 ? 9.901 -9.056 4.473 1.00 98.31 179 HIS A CA 1
ATOM 1435 C C . HIS A 1 179 ? 8.627 -9.674 5.075 1.00 98.31 179 HIS A C 1
ATOM 1437 O O . HIS A 1 179 ? 8.250 -10.793 4.717 1.00 98.31 179 HIS A O 1
ATOM 1443 N N . HIS A 1 180 ? 7.920 -8.952 5.951 1.00 98.19 180 HIS A N 1
ATOM 1444 C CA . HIS A 1 180 ? 6.626 -9.396 6.480 1.00 98.19 180 HIS A CA 1
ATOM 1445 C C . HIS A 1 180 ? 5.573 -9.575 5.379 1.00 98.19 180 HIS A C 1
ATOM 1447 O O . HIS A 1 180 ? 4.840 -10.569 5.401 1.00 98.19 180 HIS A O 1
ATOM 1453 N N . VAL A 1 181 ? 5.530 -8.667 4.399 1.00 97.75 181 VAL A N 1
ATOM 1454 C CA . VAL A 1 181 ? 4.672 -8.793 3.211 1.00 97.75 181 VAL A CA 1
ATOM 1455 C C . VAL A 1 181 ? 5.058 -10.031 2.402 1.00 97.75 181 VAL A C 1
ATOM 1457 O O . VAL A 1 181 ? 4.206 -10.893 2.187 1.00 97.75 181 VAL A O 1
ATOM 1460 N N . GLY A 1 182 ? 6.339 -10.192 2.057 1.00 97.88 182 GLY A N 1
ATOM 1461 C CA . GLY A 1 182 ? 6.842 -11.345 1.303 1.00 97.88 182 GLY A CA 1
ATOM 1462 C C . GLY A 1 182 ? 6.504 -12.685 1.956 1.00 97.88 182 GLY A C 1
ATOM 1463 O O . GLY A 1 182 ? 5.930 -13.564 1.320 1.00 97.88 182 GLY A O 1
ATOM 1464 N N . ARG A 1 183 ? 6.750 -12.825 3.265 1.00 97.88 183 ARG A N 1
ATOM 1465 C CA . ARG A 1 183 ? 6.386 -14.041 4.014 1.00 97.88 183 ARG A CA 1
ATOM 1466 C C . ARG A 1 183 ? 4.880 -14.281 4.095 1.00 97.88 183 ARG A C 1
ATOM 1468 O O . ARG A 1 183 ? 4.472 -15.418 4.312 1.00 97.88 183 ARG A O 1
ATOM 1475 N N . SER A 1 184 ? 4.057 -13.237 4.027 1.00 97.38 184 SER A N 1
ATOM 1476 C CA . SER A 1 184 ? 2.597 -13.380 4.047 1.00 97.38 184 SER A CA 1
ATOM 1477 C C . SER A 1 184 ? 2.083 -13.886 2.702 1.00 97.38 184 SER A C 1
ATOM 1479 O O . SER A 1 184 ? 1.278 -14.810 2.680 1.00 97.38 184 SER A O 1
ATOM 1481 N N . VAL A 1 185 ? 2.608 -13.350 1.597 1.00 95.75 185 VAL A N 1
ATOM 1482 C CA . VAL A 1 185 ? 2.258 -13.789 0.238 1.00 95.75 185 VAL A CA 1
ATOM 1483 C C . VAL A 1 185 ? 2.800 -15.194 -0.063 1.00 95.75 185 VAL A C 1
ATOM 1485 O O . VAL A 1 185 ? 2.084 -16.005 -0.644 1.00 95.75 185 VAL A O 1
ATOM 1488 N N . ASP A 1 186 ? 4.017 -15.531 0.381 1.00 95.94 186 ASP A N 1
ATOM 1489 C CA . ASP A 1 186 ? 4.577 -16.890 0.245 1.00 95.94 186 ASP A CA 1
ATOM 1490 C C . ASP A 1 186 ? 3.758 -17.917 1.046 1.00 95.94 186 ASP A C 1
ATOM 1492 O O . ASP A 1 186 ? 3.421 -18.982 0.532 1.00 95.94 186 ASP A O 1
ATOM 1496 N N . ALA A 1 187 ? 3.351 -17.576 2.275 1.00 94.50 187 ALA A N 1
ATOM 1497 C CA . ALA A 1 187 ? 2.492 -18.442 3.083 1.00 94.50 187 ALA A CA 1
ATOM 1498 C C . ALA A 1 187 ? 1.117 -18.671 2.435 1.00 94.50 187 ALA A C 1
ATOM 1500 O O . ALA A 1 187 ? 0.653 -19.808 2.397 1.00 94.50 187 ALA A O 1
ATOM 1501 N N . PHE A 1 188 ? 0.498 -17.615 1.900 1.00 93.62 188 PHE A N 1
ATOM 1502 C CA . PHE A 1 188 ? -0.749 -17.705 1.141 1.00 93.62 188 PHE A CA 1
ATOM 1503 C C . PHE A 1 188 ? -0.604 -18.623 -0.084 1.00 93.62 188 PHE A C 1
ATOM 1505 O O . PHE A 1 188 ? -1.365 -19.574 -0.236 1.00 93.62 188 PHE A O 1
ATOM 1512 N N . SER A 1 189 ? 0.448 -18.414 -0.883 1.00 87.81 189 SER A N 1
ATOM 1513 C CA . SER A 1 189 ? 0.710 -19.197 -2.101 1.00 87.81 189 SER A CA 1
ATOM 1514 C C . SER A 1 189 ? 0.894 -20.690 -1.807 1.00 87.81 189 SER A C 1
ATOM 1516 O O . SER A 1 189 ? 0.444 -21.541 -2.570 1.00 87.81 189 SER A O 1
ATOM 1518 N N . ARG A 1 190 ? 1.531 -21.029 -0.677 1.00 85.56 190 ARG A N 1
ATOM 1519 C CA . ARG A 1 190 ? 1.670 -22.421 -0.225 1.00 85.56 190 ARG A CA 1
ATOM 1520 C C . ARG A 1 190 ? 0.353 -22.988 0.293 1.00 85.56 190 ARG A C 1
ATOM 1522 O O . ARG A 1 190 ? 0.045 -24.135 -0.005 1.00 85.56 190 ARG A O 1
ATOM 1529 N N . PHE A 1 191 ? -0.403 -22.212 1.072 1.00 72.12 191 PHE A N 1
ATOM 1530 C CA . PHE A 1 191 ? -1.660 -22.661 1.674 1.00 72.12 191 PHE A CA 1
ATOM 1531 C C . PHE A 1 191 ? -2.678 -23.088 0.611 1.00 72.12 191 PHE A C 1
ATOM 1533 O O . PHE A 1 191 ? -3.261 -24.164 0.733 1.00 72.12 191 PHE A O 1
ATOM 1540 N N . ASP A 1 192 ? -2.827 -22.305 -0.457 1.00 63.41 192 ASP A N 1
ATOM 1541 C CA . ASP A 1 192 ? -3.792 -22.611 -1.517 1.00 63.41 192 ASP A CA 1
ATOM 1542 C C . ASP A 1 192 ? -3.327 -23.723 -2.461 1.00 63.41 192 ASP A C 1
ATOM 1544 O O . ASP A 1 192 ? -4.149 -24.525 -2.906 1.00 63.41 192 ASP A O 1
ATOM 1548 N N . PHE A 1 193 ? -2.018 -23.860 -2.703 1.00 57.78 193 PHE A N 1
ATOM 1549 C CA . PHE A 1 193 ? -1.489 -24.998 -3.464 1.00 57.78 193 PHE A CA 1
ATOM 1550 C C . PHE A 1 193 ? -1.873 -26.343 -2.822 1.00 57.78 193 PHE A C 1
ATOM 1552 O O . PHE A 1 193 ? -2.200 -27.297 -3.522 1.00 57.78 193 PHE A O 1
ATOM 1559 N N . PHE A 1 194 ? -1.909 -26.417 -1.487 1.00 53.56 194 PHE A N 1
ATOM 1560 C CA . PHE A 1 194 ? -2.332 -27.629 -0.777 1.00 53.56 194 PHE A CA 1
ATOM 1561 C C . PHE A 1 194 ? -3.850 -27.849 -0.753 1.00 53.56 194 PHE A C 1
ATOM 1563 O O . PHE A 1 194 ? -4.276 -28.987 -0.564 1.00 53.56 194 PHE A O 1
ATOM 1570 N N . GLN A 1 195 ? -4.665 -26.807 -0.943 1.00 52.19 195 GLN A N 1
ATOM 1571 C CA . GLN A 1 195 ? -6.124 -26.944 -1.053 1.00 52.19 195 GLN A CA 1
ATOM 1572 C C . GLN A 1 195 ? -6.555 -27.404 -2.451 1.00 52.19 195 GLN A C 1
ATOM 1574 O O . GLN A 1 195 ? -7.548 -28.104 -2.567 1.00 52.19 195 GLN A O 1
ATOM 1579 N N . LEU A 1 196 ? -5.796 -27.060 -3.499 1.00 46.50 196 LEU A N 1
ATOM 1580 C CA . LEU A 1 196 ? -6.051 -27.510 -4.877 1.00 46.50 196 LEU A CA 1
ATOM 1581 C C . LEU A 1 196 ? -5.642 -28.971 -5.143 1.00 46.50 196 LEU A C 1
ATOM 1583 O O . LEU A 1 196 ? -6.033 -29.537 -6.160 1.00 46.50 196 LEU A O 1
ATOM 1587 N N . LEU A 1 197 ? -4.841 -29.573 -4.258 1.00 45.00 197 LEU A N 1
ATOM 1588 C CA . LEU A 1 197 ? -4.399 -30.974 -4.338 1.00 45.00 197 LEU A CA 1
ATOM 1589 C C . LEU A 1 197 ? -5.226 -31.932 -3.457 1.00 45.00 197 LEU A C 1
ATOM 1591 O O . LEU A 1 197 ? -4.842 -33.092 -3.297 1.00 45.00 197 LEU A O 1
ATOM 1595 N N . ARG A 1 198 ? -6.326 -31.459 -2.866 1.00 39.53 198 ARG A N 1
ATOM 1596 C CA . ARG A 1 198 ? -7.311 -32.273 -2.141 1.00 39.53 198 ARG A CA 1
ATOM 1597 C C . ARG A 1 198 ? -8.640 -32.265 -2.877 1.00 39.53 198 ARG A C 1
ATOM 1599 O O . ARG A 1 198 ? -9.334 -33.297 -2.768 1.00 39.53 198 ARG A O 1
#